Protein AF-A0A6B0WYH8-F1 (afdb_monomer)

Secondary structure (DSSP, 8-state):
-PPPPPPP-----------HHHHHHHHHHHHHHHHHHHIIIIIS---TTSSSSS-HHHHHHHHHHHHHHHHHHHH-TTTPPPHHHHHHHHHHHHHHHHIIIIIIIHHHHHHHHHHHHS--TTTTHHHHTTTTS-TTTS-SS-HHHHHHHHH-PPTTPPP-HHHHHHHHHHHHHHHHHHHHHHHHHHHHHHHIIIIIS----HHHHHHHHHHTTTTSSSSS-HHHH-HHHHHHHHHHHHHHH-

Mean predicted aligned error: 8.72 Å

Radius of gyration: 24.36 Å; Cα contacts (8 Å, |Δi|>4): 186; chains: 1; bounding box: 60×45×88 Å

Sequence (242 aa):
MARAQPSGDVSEQKRPVITVRAVVLGVATGVLLNTYTNYTGMVLVNSALVKSQLPMSVLLPFVGWIGVNLVLRFFWPRIALSSSELVLIYSMSWIVGTIPVAGWATYWGGIVSSPTYYASPENRWEEFLFDVMPWWVLPQASQGSITTFYEGLPPGESIPWGSWVGTLCWWFSLSIALVVAALCVSVIFQRQWEDAEKLTFPLVAFPVALTEGFDGKERIPAMFKGGIFWAGVLVVLLVYVY

Structure (mmCIF, N/CA/C/O backbone):
data_AF-A0A6B0WYH8-F1
#
_entry.id   AF-A0A6B0WYH8-F1
#
loop_
_atom_site.group_PDB
_atom_site.id
_atom_site.type_symbol
_atom_site.label_atom_id
_atom_site.label_alt_id
_atom_site.label_comp_id
_atom_site.label_asym_id
_atom_site.label_entity_id
_atom_site.label_seq_id
_atom_site.pdbx_PDB_ins_code
_atom_site.Cartn_x
_atom_site.Cartn_y
_atom_site.Cartn_z
_atom_site.occupancy
_atom_site.B_iso_or_equiv
_atom_site.auth_seq_id
_atom_site.auth_comp_id
_atom_site.auth_asym_id
_atom_site.auth_atom_id
_atom_site.pdbx_PDB_model_num
ATOM 1 N N . MET A 1 1 ? 1.381 -13.888 55.837 1.00 38.34 1 MET A N 1
ATOM 2 C CA . MET A 1 1 ? 0.495 -14.410 54.773 1.00 38.34 1 MET A CA 1
ATOM 3 C C . MET A 1 1 ? -0.374 -13.268 54.264 1.00 38.34 1 MET A C 1
ATOM 5 O O . MET A 1 1 ? -1.409 -12.990 54.853 1.00 38.34 1 MET A O 1
ATOM 9 N N . ALA A 1 2 ? 0.080 -12.556 53.232 1.00 37.91 2 ALA A N 1
ATOM 10 C CA . ALA A 1 2 ? -0.706 -11.515 52.573 1.00 37.91 2 ALA A CA 1
ATOM 11 C C . ALA A 1 2 ? -1.444 -12.149 51.384 1.00 37.91 2 ALA A C 1
ATOM 13 O O . ALA A 1 2 ? -0.812 -12.747 50.515 1.00 37.91 2 ALA A O 1
ATOM 14 N N . ARG A 1 3 ? -2.779 -12.080 51.393 1.00 34.44 3 ARG A N 1
ATOM 15 C CA . ARG A 1 3 ? -3.643 -12.516 50.287 1.00 34.44 3 ARG A CA 1
ATOM 16 C C . ARG A 1 3 ? -3.391 -11.611 49.083 1.00 34.44 3 ARG A C 1
ATOM 18 O O . ARG A 1 3 ? -3.645 -10.413 49.164 1.00 34.44 3 ARG A O 1
ATOM 25 N N . ALA A 1 4 ? -2.929 -12.193 47.982 1.00 39.59 4 ALA A N 1
ATOM 26 C CA . ALA A 1 4 ? -2.978 -11.558 46.674 1.00 39.59 4 ALA A CA 1
ATOM 27 C C . ALA A 1 4 ? -4.448 -11.296 46.303 1.00 39.59 4 ALA A C 1
ATOM 29 O O . ALA A 1 4 ? -5.283 -12.200 46.379 1.00 39.59 4 ALA A O 1
ATOM 30 N N . GLN A 1 5 ? -4.765 -10.048 45.958 1.00 36.06 5 GLN A N 1
ATOM 31 C CA . GLN A 1 5 ? -6.035 -9.684 45.334 1.00 36.06 5 GLN A CA 1
ATOM 32 C C . GLN A 1 5 ? -6.088 -10.295 43.922 1.00 36.06 5 GLN A C 1
ATOM 34 O O . GLN A 1 5 ? -5.067 -10.278 43.232 1.00 36.06 5 GLN A O 1
ATOM 39 N N . PRO A 1 6 ? -7.236 -10.832 43.474 1.00 39.69 6 PRO A N 1
ATOM 40 C CA . PRO A 1 6 ? -7.382 -11.287 42.099 1.00 39.69 6 PRO A CA 1
ATOM 41 C C . PRO A 1 6 ? -7.313 -10.071 41.165 1.00 39.69 6 PRO A C 1
ATOM 43 O O . PRO A 1 6 ? -8.020 -9.082 41.369 1.00 39.69 6 PRO A O 1
ATOM 46 N N . SER A 1 7 ? -6.420 -10.141 40.178 1.00 40.06 7 SER A N 1
ATOM 47 C CA . SER A 1 7 ? -6.321 -9.192 39.072 1.00 40.06 7 SER A CA 1
ATOM 48 C C . SER A 1 7 ? -7.691 -9.007 38.427 1.00 40.06 7 SER A C 1
ATOM 50 O O . SER A 1 7 ? -8.372 -9.979 38.104 1.00 40.06 7 SER A O 1
ATOM 52 N N . GLY A 1 8 ? -8.093 -7.742 38.299 1.00 33.56 8 GLY A N 1
ATOM 53 C CA . GLY A 1 8 ? -9.366 -7.341 37.716 1.00 33.56 8 GLY A CA 1
ATOM 54 C C . GLY A 1 8 ? -9.560 -7.875 36.301 1.00 33.56 8 GLY A C 1
ATOM 55 O O . GLY A 1 8 ? -8.589 -8.110 35.581 1.00 33.56 8 GLY A O 1
ATOM 56 N N . ASP A 1 9 ? -10.839 -8.056 35.967 1.00 32.91 9 ASP A N 1
ATOM 57 C CA . ASP A 1 9 ? -11.388 -8.439 34.669 1.00 32.91 9 ASP A CA 1
ATOM 58 C C . ASP A 1 9 ? -10.450 -8.118 33.504 1.00 32.91 9 ASP A C 1
ATOM 60 O O . ASP A 1 9 ? -10.275 -6.961 33.110 1.00 32.91 9 ASP A O 1
ATOM 64 N N . VAL A 1 10 ? -9.886 -9.173 32.914 1.00 39.59 10 VAL A N 1
ATOM 65 C CA . VAL A 1 10 ? -9.423 -9.126 31.531 1.00 39.59 10 VAL A CA 1
ATOM 66 C C . VAL A 1 10 ? -10.677 -8.842 30.720 1.00 39.59 10 VAL A C 1
ATOM 68 O O . VAL A 1 10 ? -11.495 -9.737 30.506 1.00 39.59 10 VAL A O 1
ATOM 71 N N . SER A 1 11 ? -10.866 -7.572 30.357 1.00 38.00 11 SER A N 1
ATOM 72 C CA . SER A 1 11 ? -11.913 -7.149 29.441 1.00 38.00 11 SER A CA 1
ATOM 73 C C . SER A 1 11 ? -11.919 -8.127 28.278 1.00 38.00 11 SER A C 1
ATOM 75 O O . SER A 1 11 ? -10.885 -8.399 27.669 1.00 38.00 11 SER A O 1
ATOM 77 N N . GLU A 1 12 ? -13.077 -8.738 28.056 1.00 39.75 12 GLU A N 1
ATOM 78 C CA . GLU A 1 12 ? -13.306 -9.737 27.027 1.00 39.75 12 GLU A CA 1
ATOM 79 C C . GLU A 1 12 ? -12.905 -9.110 25.681 1.00 39.75 12 GLU A C 1
ATOM 81 O O . GLU A 1 12 ? -13.672 -8.366 25.066 1.00 39.75 12 GLU A O 1
ATOM 86 N N . GLN A 1 13 ? -11.649 -9.310 25.266 1.00 44.62 13 GLN A N 1
ATOM 87 C CA . GLN A 1 13 ? -11.129 -8.811 24.002 1.00 44.62 13 GLN A CA 1
ATOM 88 C C . GLN A 1 13 ? -11.922 -9.530 22.920 1.00 44.62 13 GLN A C 1
ATOM 90 O O . GLN A 1 13 ? -11.626 -10.671 22.553 1.00 44.62 13 GLN A O 1
ATOM 95 N N . LYS A 1 14 ? -12.991 -8.878 22.447 1.00 55.44 14 LYS A N 1
ATOM 96 C CA . LYS A 1 14 ? -13.771 -9.338 21.304 1.00 55.44 14 LYS A CA 1
ATOM 97 C C . LYS A 1 14 ? -12.783 -9.626 20.191 1.00 55.44 14 LYS A C 1
ATOM 99 O O . LYS A 1 14 ? -12.101 -8.721 19.711 1.00 55.44 14 LYS A O 1
ATOM 104 N N . ARG A 1 15 ? -12.690 -10.901 19.811 1.00 59.00 15 ARG A N 1
ATOM 105 C CA . ARG A 1 15 ? -11.813 -11.323 18.723 1.00 59.00 15 ARG A CA 1
ATOM 106 C C . ARG A 1 15 ? -12.137 -10.471 17.496 1.00 59.00 15 ARG A C 1
ATOM 108 O O . ARG A 1 15 ? -13.323 -10.332 17.181 1.00 59.00 15 ARG A O 1
ATOM 115 N N . PRO A 1 16 ? -11.130 -9.900 16.818 1.00 62.62 16 PRO A N 1
ATOM 116 C CA . PRO A 1 16 ? -11.372 -9.131 15.610 1.00 62.62 16 PRO A CA 1
ATOM 117 C C . PRO A 1 16 ? -12.079 -10.034 14.597 1.00 62.62 16 PRO A C 1
ATOM 119 O O . PRO A 1 16 ? -11.554 -11.072 14.194 1.00 62.62 16 PRO A O 1
ATOM 122 N N . VAL A 1 17 ? -13.308 -9.668 14.233 1.00 78.12 17 VAL A N 1
ATOM 123 C CA . VAL A 1 17 ? -14.093 -10.421 13.254 1.00 78.12 17 VAL A CA 1
ATOM 124 C C . VA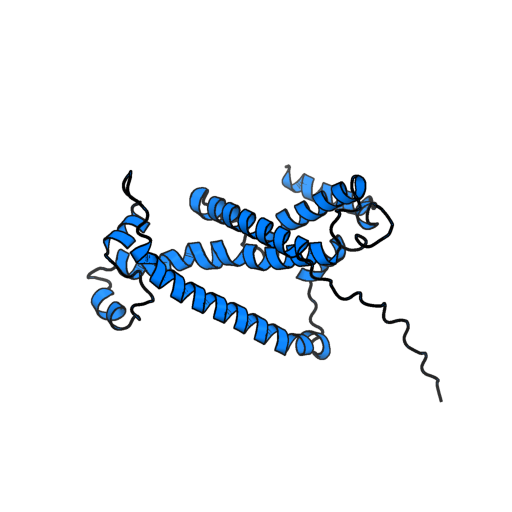L A 1 17 ? -13.711 -9.907 11.875 1.00 78.12 17 VAL A C 1
ATOM 126 O O . VAL A 1 17 ? -13.993 -8.760 11.528 1.00 78.12 17 VAL A O 1
ATOM 129 N N . ILE A 1 18 ? -13.052 -10.762 11.096 1.00 86.00 18 ILE A N 1
ATOM 130 C CA . ILE A 1 18 ? -12.786 -10.509 9.682 1.00 86.00 18 ILE A CA 1
ATOM 131 C C . ILE A 1 18 ? -14.090 -10.755 8.926 1.00 86.00 18 ILE A C 1
ATOM 133 O O . ILE A 1 18 ? -14.637 -11.857 8.959 1.00 86.00 18 ILE A O 1
ATOM 137 N N . THR A 1 19 ? -14.593 -9.732 8.240 1.00 92.50 19 THR A N 1
ATOM 138 C CA . THR A 1 19 ? -15.814 -9.830 7.438 1.00 92.50 19 THR A CA 1
ATOM 139 C C . THR A 1 19 ? -15.496 -9.708 5.954 1.00 92.50 19 THR A C 1
ATOM 141 O O . THR A 1 19 ? -14.628 -8.938 5.541 1.00 92.50 19 THR A O 1
ATOM 144 N N . VAL A 1 20 ? -16.248 -10.434 5.121 1.00 92.88 20 VAL A N 1
ATOM 145 C CA . VAL A 1 20 ? -16.106 -10.365 3.655 1.00 92.88 20 VAL A CA 1
ATOM 146 C C . VAL A 1 20 ? -16.325 -8.936 3.154 1.00 92.88 20 VAL A C 1
ATOM 148 O O . VAL A 1 20 ? -15.600 -8.480 2.275 1.00 92.88 20 VAL A O 1
ATOM 151 N N . ARG A 1 21 ? -17.269 -8.193 3.754 1.00 93.81 21 ARG A N 1
ATOM 152 C CA . ARG A 1 21 ? -17.522 -6.791 3.391 1.00 93.81 21 ARG A CA 1
ATOM 153 C C . ARG A 1 21 ? -16.282 -5.916 3.577 1.00 93.81 21 ARG A C 1
ATOM 155 O O . ARG A 1 21 ? -15.944 -5.166 2.671 1.00 93.81 21 ARG A O 1
ATOM 162 N N . ALA A 1 22 ? -15.577 -6.043 4.700 1.00 93.56 22 ALA A N 1
ATOM 163 C CA . ALA A 1 22 ? -14.388 -5.242 4.964 1.00 93.56 22 ALA A CA 1
ATOM 164 C C . ALA A 1 22 ? -13.221 -5.634 4.058 1.00 93.56 22 ALA A C 1
ATOM 166 O O . ALA A 1 22 ? -12.501 -4.757 3.593 1.00 93.56 22 ALA A O 1
ATOM 167 N N . VAL A 1 23 ? -13.087 -6.922 3.726 1.00 95.31 23 VAL A N 1
ATOM 168 C CA . VAL A 1 23 ? -12.112 -7.380 2.726 1.00 95.31 23 VAL A CA 1
ATOM 169 C C . VAL A 1 23 ? -12.409 -6.764 1.358 1.00 95.31 23 VAL A C 1
ATOM 171 O O . VAL A 1 23 ? -11.511 -6.202 0.743 1.00 95.31 23 VAL A O 1
ATOM 174 N N . VAL A 1 24 ? -13.662 -6.800 0.891 1.00 96.25 24 VAL A N 1
ATOM 175 C CA . VAL A 1 24 ? -14.055 -6.208 -0.403 1.00 96.25 24 VAL A CA 1
ATOM 176 C C . VAL A 1 24 ? -13.796 -4.701 -0.425 1.00 96.25 24 VAL A C 1
ATOM 178 O O . VAL A 1 24 ? -13.208 -4.196 -1.379 1.00 96.25 24 VAL A O 1
ATOM 181 N N . LEU A 1 25 ? -14.182 -3.983 0.633 1.00 95.69 25 LEU A N 1
ATOM 182 C CA . LEU A 1 25 ? -13.931 -2.545 0.751 1.00 95.69 25 LEU A CA 1
ATOM 183 C C . LEU A 1 25 ? -12.435 -2.225 0.833 1.00 95.69 25 LEU A C 1
ATOM 185 O O . LEU A 1 25 ? -11.985 -1.253 0.230 1.00 95.69 25 LEU A O 1
ATOM 189 N N . GLY A 1 26 ? -11.656 -3.055 1.526 1.00 94.69 26 GLY A N 1
ATOM 190 C CA . GLY A 1 26 ? -10.203 -2.945 1.593 1.00 94.69 26 GLY A CA 1
ATOM 191 C C . GLY A 1 26 ? -9.541 -3.169 0.233 1.00 94.69 26 GLY A C 1
ATOM 192 O O . GLY A 1 26 ? -8.697 -2.370 -0.162 1.00 94.69 26 GLY A O 1
ATOM 193 N N . VAL A 1 27 ? -9.965 -4.185 -0.528 1.00 94.75 27 VAL A N 1
ATOM 194 C CA . VAL A 1 27 ? -9.497 -4.420 -1.907 1.00 94.75 27 VAL A CA 1
ATOM 195 C C . VAL A 1 27 ? -9.857 -3.238 -2.803 1.00 94.75 27 VAL A C 1
ATOM 197 O O . VAL A 1 27 ? -8.986 -2.722 -3.497 1.00 94.75 27 VAL A O 1
ATOM 200 N N . ALA A 1 28 ? -11.107 -2.768 -2.763 1.00 95.25 28 ALA A N 1
ATOM 201 C CA . ALA A 1 28 ? -11.546 -1.621 -3.554 1.00 95.25 28 ALA A CA 1
ATOM 202 C C . ALA A 1 28 ? -10.731 -0.360 -3.224 1.00 95.25 28 ALA A C 1
ATOM 204 O O . ALA A 1 28 ? -10.257 0.331 -4.125 1.00 95.25 28 ALA A O 1
ATOM 205 N N . THR A 1 29 ? -10.498 -0.105 -1.933 1.00 93.94 29 THR A N 1
ATOM 206 C CA . THR A 1 29 ? -9.645 0.995 -1.461 1.00 93.94 29 THR A CA 1
ATOM 207 C C . THR A 1 29 ? -8.220 0.837 -1.982 1.00 93.94 29 THR A C 1
ATOM 209 O O . THR A 1 29 ? -7.652 1.793 -2.498 1.00 93.94 29 THR A O 1
ATOM 212 N N . GLY A 1 30 ? -7.662 -0.374 -1.917 1.00 91.88 30 GLY A N 1
ATOM 213 C CA . GLY A 1 30 ? -6.338 -0.688 -2.445 1.00 91.88 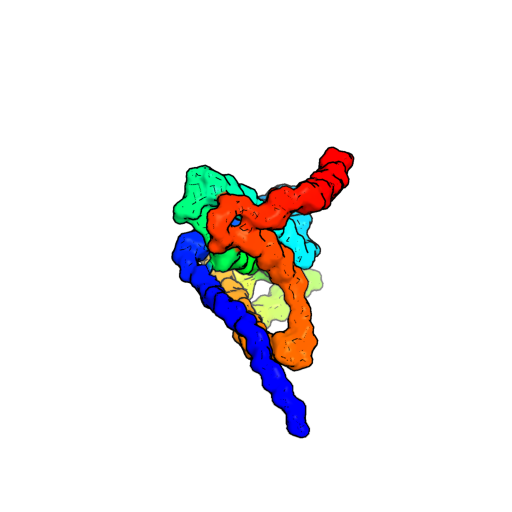30 GLY A CA 1
ATOM 214 C C . GLY A 1 30 ? -6.218 -0.437 -3.950 1.00 91.88 30 GLY A C 1
ATOM 215 O O . GLY A 1 30 ? -5.267 0.209 -4.379 1.00 91.88 30 GLY A O 1
ATOM 216 N N . VAL A 1 31 ? -7.185 -0.880 -4.758 1.00 91.56 31 VAL A N 1
ATOM 217 C CA . VAL A 1 31 ? -7.188 -0.664 -6.219 1.00 91.56 31 VAL A CA 1
ATOM 218 C C . VAL A 1 31 ? -7.233 0.825 -6.558 1.00 91.56 31 VAL A C 1
ATOM 220 O O . VAL A 1 31 ? -6.442 1.298 -7.379 1.00 91.56 31 VAL A O 1
ATOM 223 N N . LEU A 1 32 ? -8.120 1.578 -5.902 1.00 90.94 32 LEU A N 1
ATOM 224 C CA . LEU A 1 32 ? -8.220 3.027 -6.086 1.00 90.94 32 LEU A CA 1
ATOM 225 C C . LEU A 1 32 ? -6.921 3.720 -5.682 1.00 90.94 32 LEU A C 1
ATOM 227 O O . LEU A 1 32 ? -6.404 4.550 -6.428 1.00 90.94 32 LEU A O 1
ATOM 231 N N . LEU A 1 33 ? -6.365 3.340 -4.531 1.00 88.56 33 LEU A N 1
ATOM 232 C CA . LEU A 1 33 ? -5.135 3.915 -4.017 1.00 88.56 33 LEU A CA 1
ATOM 233 C C . LEU A 1 33 ? -3.948 3.633 -4.938 1.00 88.56 33 LEU A C 1
ATOM 235 O O . LEU A 1 33 ? -3.180 4.541 -5.245 1.00 88.56 33 LEU A O 1
ATOM 239 N N . ASN A 1 34 ? -3.808 2.393 -5.400 1.00 87.12 34 ASN A N 1
ATOM 240 C CA . ASN A 1 34 ? -2.765 1.982 -6.330 1.00 87.12 34 ASN A CA 1
ATOM 241 C C . ASN A 1 34 ? -2.847 2.783 -7.636 1.00 87.12 34 ASN A C 1
ATOM 243 O O . ASN A 1 34 ? -1.849 3.355 -8.067 1.00 87.12 34 ASN A O 1
ATOM 247 N N . THR A 1 35 ? -4.043 2.883 -8.219 1.00 86.94 35 THR A N 1
ATOM 248 C CA . THR A 1 35 ? -4.266 3.621 -9.469 1.00 86.94 35 THR A CA 1
ATOM 249 C C . THR A 1 35 ? -3.937 5.102 -9.290 1.00 86.94 35 THR A C 1
ATOM 251 O O . THR A 1 35 ? -3.188 5.676 -10.078 1.00 86.94 35 THR A O 1
ATOM 254 N N . TYR A 1 36 ? -4.449 5.711 -8.217 1.00 86.31 36 TYR A N 1
ATOM 255 C CA . TYR A 1 36 ? -4.231 7.122 -7.917 1.00 86.31 36 TYR A CA 1
ATOM 256 C C . TYR A 1 36 ? -2.751 7.431 -7.682 1.00 86.31 36 TYR A C 1
ATOM 258 O O . TYR A 1 36 ? -2.203 8.327 -8.314 1.00 86.31 36 TYR A O 1
ATOM 266 N N . THR A 1 37 ? -2.084 6.666 -6.816 1.00 82.19 37 THR A N 1
ATOM 267 C CA . THR A 1 37 ? -0.677 6.902 -6.465 1.00 82.19 37 THR A CA 1
ATOM 268 C C . THR A 1 37 ? 0.269 6.675 -7.644 1.00 82.19 37 THR A C 1
ATOM 270 O O . THR A 1 37 ? 1.213 7.450 -7.803 1.00 82.19 37 THR A O 1
ATOM 273 N N . ASN A 1 38 ? 0.023 5.671 -8.498 1.00 82.19 38 ASN A N 1
ATOM 274 C CA . ASN A 1 38 ? 0.801 5.472 -9.728 1.00 82.19 38 ASN A CA 1
ATOM 275 C C . ASN A 1 38 ? 0.587 6.626 -10.708 1.00 82.19 38 ASN A C 1
ATOM 277 O O . ASN A 1 38 ? 1.557 7.161 -11.238 1.00 82.19 38 ASN A O 1
ATOM 281 N N . TYR A 1 39 ? -0.658 7.065 -10.899 1.00 84.31 39 TYR A N 1
ATOM 282 C CA . TYR A 1 39 ? -0.958 8.207 -11.756 1.00 84.31 39 TYR A CA 1
ATOM 283 C C . TYR A 1 39 ? -0.264 9.485 -11.262 1.00 84.31 39 TYR A C 1
ATOM 285 O O . TYR A 1 39 ? 0.449 10.143 -12.019 1.00 84.31 39 TYR A O 1
ATOM 293 N N . THR A 1 40 ? -0.389 9.814 -9.973 1.00 82.88 40 THR A N 1
ATOM 294 C CA . THR A 1 40 ? 0.269 11.001 -9.409 1.00 82.88 40 THR A CA 1
ATOM 295 C C . THR A 1 40 ? 1.792 10.888 -9.443 1.00 82.88 40 THR A C 1
ATOM 297 O O . THR A 1 40 ? 2.475 11.871 -9.716 1.00 82.88 40 THR A O 1
ATOM 300 N N . GLY A 1 41 ? 2.331 9.696 -9.177 1.00 79.12 41 GLY A N 1
ATOM 301 C CA . GLY A 1 41 ? 3.770 9.459 -9.103 1.00 79.12 41 GLY A CA 1
ATOM 302 C C . GLY A 1 41 ? 4.459 9.467 -10.464 1.00 79.12 41 GLY A C 1
ATOM 303 O O . GLY A 1 41 ? 5.534 10.045 -10.587 1.00 79.12 41 GLY A O 1
ATOM 304 N N . MET A 1 42 ? 3.844 8.848 -11.474 1.00 79.06 42 MET A N 1
ATOM 305 C CA . MET A 1 42 ? 4.456 8.637 -12.790 1.00 79.06 42 MET A CA 1
ATOM 306 C C . MET A 1 42 ? 4.030 9.666 -13.831 1.00 79.06 42 MET A C 1
ATOM 308 O O . MET A 1 42 ? 4.859 10.094 -14.623 1.00 79.06 42 MET A O 1
ATOM 312 N N . VAL A 1 43 ? 2.759 10.082 -13.832 1.00 81.50 43 VAL A N 1
ATOM 313 C CA . VAL A 1 43 ? 2.235 11.022 -14.838 1.00 81.50 43 VAL A CA 1
ATOM 314 C C . VAL A 1 43 ? 2.381 12.461 -14.360 1.00 81.50 43 VAL A C 1
ATOM 316 O O . VAL A 1 43 ? 2.858 13.316 -15.097 1.00 81.50 43 VAL A O 1
ATOM 319 N N . LEU A 1 44 ? 2.004 12.735 -13.107 1.00 83.50 44 LEU A N 1
ATOM 320 C CA . LEU A 1 44 ? 2.105 14.083 -12.534 1.00 83.50 44 LEU A CA 1
ATOM 321 C C . LEU A 1 44 ? 3.478 14.376 -11.907 1.00 83.50 44 LEU A C 1
ATOM 323 O O . LEU A 1 44 ? 3.685 15.477 -11.402 1.00 83.50 44 LEU A O 1
ATOM 327 N N . VAL A 1 45 ? 4.397 13.401 -11.911 1.00 75.69 45 VAL A N 1
ATOM 328 C CA . VAL A 1 45 ? 5.759 13.501 -11.347 1.00 75.69 45 VAL A CA 1
ATOM 329 C C . VAL A 1 45 ? 5.747 13.985 -9.882 1.00 75.69 45 VAL A C 1
ATOM 331 O O . VAL A 1 45 ? 6.659 14.653 -9.398 1.00 75.69 45 VAL A O 1
ATOM 334 N N . ASN A 1 46 ? 4.697 13.633 -9.133 1.00 68.56 46 ASN A N 1
ATOM 335 C CA . ASN A 1 46 ? 4.521 14.006 -7.734 1.00 68.56 46 ASN A CA 1
ATOM 336 C C . ASN A 1 46 ? 4.577 12.761 -6.836 1.00 68.56 46 ASN A C 1
ATOM 338 O O . ASN A 1 46 ? 3.618 11.999 -6.715 1.00 68.56 46 ASN A O 1
ATOM 342 N N . SER A 1 47 ? 5.721 12.561 -6.176 1.00 61.00 47 SER A N 1
ATOM 343 C CA . SER A 1 47 ? 6.012 11.375 -5.352 1.00 61.00 47 SER A CA 1
ATOM 344 C C . SER A 1 47 ? 5.857 11.604 -3.839 1.00 61.00 47 SER A C 1
ATOM 346 O O . SER A 1 47 ? 6.354 10.810 -3.039 1.00 61.00 47 SER A O 1
ATOM 348 N N . ALA A 1 48 ? 5.179 12.677 -3.415 1.00 63.69 48 ALA A N 1
ATOM 349 C CA . ALA A 1 48 ? 5.118 13.073 -2.003 1.00 63.69 48 ALA A CA 1
ATOM 350 C C . ALA A 1 48 ? 4.251 12.161 -1.107 1.00 63.69 48 ALA A C 1
ATOM 352 O O . ALA A 1 48 ? 4.373 12.210 0.114 1.00 63.69 48 ALA A O 1
ATOM 353 N N . LEU A 1 49 ? 3.393 11.308 -1.679 1.00 69.25 49 LEU A N 1
ATOM 354 C CA . LEU A 1 49 ? 2.366 10.586 -0.910 1.00 69.25 49 LEU A CA 1
ATOM 355 C C . LEU A 1 49 ? 2.882 9.386 -0.098 1.00 69.25 49 LEU A C 1
ATOM 357 O O . LEU A 1 49 ? 2.182 8.931 0.806 1.00 69.25 49 LEU A O 1
ATOM 361 N N . VAL A 1 50 ? 4.077 8.871 -0.414 1.00 65.88 50 VAL A N 1
ATOM 362 C CA . VAL A 1 50 ? 4.565 7.568 0.090 1.00 65.88 50 VAL A CA 1
ATOM 363 C C . VAL A 1 50 ? 5.862 7.678 0.911 1.00 65.88 50 VAL A C 1
ATOM 365 O O . VAL A 1 50 ? 6.339 6.693 1.459 1.00 65.88 50 VAL A O 1
ATOM 368 N N . LYS A 1 51 ? 6.450 8.875 1.045 1.00 67.38 51 LYS A N 1
ATOM 369 C CA . LYS A 1 51 ? 7.799 9.057 1.627 1.00 67.38 51 LYS A CA 1
ATOM 370 C C . LYS A 1 51 ? 7.842 9.223 3.156 1.00 67.38 51 LYS A C 1
ATOM 372 O O . LYS A 1 51 ? 8.905 9.510 3.700 1.00 67.38 51 LYS A O 1
ATOM 377 N N . SER A 1 52 ? 6.719 9.075 3.855 1.00 70.38 52 SER A N 1
ATOM 378 C CA . SER A 1 52 ? 6.618 9.231 5.313 1.00 70.38 52 SER A CA 1
ATOM 379 C C . SER A 1 52 ? 6.367 7.900 6.025 1.00 70.38 52 SER A C 1
ATOM 381 O O . SER A 1 52 ? 5.794 6.977 5.458 1.00 70.38 52 SER A O 1
ATOM 383 N N . GLN A 1 53 ? 6.744 7.825 7.308 1.00 70.12 53 GLN A N 1
ATOM 384 C CA . GLN A 1 53 ? 6.471 6.666 8.179 1.00 70.12 53 GLN A CA 1
ATOM 385 C C . GLN A 1 53 ? 4.969 6.444 8.421 1.00 70.12 53 GLN A C 1
ATOM 387 O O . GLN A 1 53 ? 4.550 5.343 8.738 1.00 70.12 53 GLN A O 1
ATOM 392 N N . LEU A 1 54 ? 4.147 7.483 8.258 1.00 75.38 54 LEU A N 1
ATOM 393 C CA . LEU A 1 54 ? 2.701 7.378 8.067 1.00 75.38 54 LEU A CA 1
ATOM 394 C C . LEU A 1 54 ? 2.400 7.933 6.672 1.00 75.38 54 LEU A C 1
ATOM 396 O O . LEU A 1 54 ? 2.235 9.151 6.536 1.00 75.38 54 LEU A O 1
ATOM 400 N N . PRO A 1 55 ? 2.419 7.091 5.625 1.00 80.75 55 PRO A N 1
ATOM 401 C CA . PRO A 1 55 ? 2.199 7.540 4.258 1.00 80.75 55 PRO A CA 1
ATOM 402 C C . PRO A 1 55 ? 0.849 8.244 4.132 1.00 80.75 55 PRO A C 1
ATOM 404 O O . PRO A 1 55 ? -0.173 7.727 4.594 1.00 80.75 55 PRO A O 1
ATOM 407 N N . MET A 1 56 ? 0.811 9.401 3.465 1.00 83.50 56 MET A N 1
ATOM 408 C CA . MET A 1 56 ? -0.463 10.067 3.165 1.00 83.50 56 MET A CA 1
ATOM 409 C C . MET A 1 56 ? -1.363 9.176 2.305 1.00 83.50 56 MET A C 1
ATOM 411 O O . MET A 1 56 ? -2.583 9.222 2.452 1.00 83.50 56 MET A O 1
ATOM 415 N N . SER A 1 57 ? -0.763 8.318 1.471 1.00 83.06 57 SER A N 1
ATOM 416 C CA . SER A 1 57 ? -1.465 7.280 0.712 1.00 83.06 57 SER A CA 1
ATOM 417 C C . SER A 1 57 ? -2.314 6.367 1.602 1.00 83.06 57 SER A C 1
ATOM 419 O O . SER A 1 57 ? -3.362 5.908 1.176 1.00 83.06 57 SER A O 1
ATOM 421 N N . VAL A 1 58 ? -1.924 6.139 2.854 1.00 87.19 58 VAL A N 1
ATOM 422 C CA . VAL A 1 58 ? -2.683 5.313 3.799 1.00 87.19 58 VAL A CA 1
ATOM 423 C C . VAL A 1 58 ? -3.588 6.169 4.682 1.00 87.19 58 VAL A C 1
ATOM 425 O O . VAL A 1 58 ? -4.741 5.818 4.936 1.00 87.19 58 VAL A O 1
ATOM 428 N N . LEU A 1 59 ? -3.072 7.305 5.153 1.00 87.69 59 LEU A N 1
ATOM 429 C CA . LEU A 1 59 ? -3.771 8.155 6.110 1.00 87.69 59 LEU A CA 1
ATOM 430 C C . LEU A 1 59 ? -5.033 8.787 5.510 1.00 87.69 59 LEU A C 1
ATOM 432 O O . LEU A 1 59 ? -6.080 8.785 6.153 1.00 87.69 59 LEU A O 1
ATOM 436 N N . LEU A 1 60 ? -4.952 9.296 4.278 1.00 88.75 60 LEU A N 1
ATOM 437 C CA . LEU A 1 60 ? -6.072 9.956 3.604 1.00 88.75 60 LEU A CA 1
ATOM 438 C C . LEU A 1 60 ? -7.278 9.029 3.385 1.00 88.75 60 LEU A C 1
ATOM 440 O O . LEU A 1 60 ? -8.371 9.399 3.821 1.00 88.75 60 LEU A O 1
ATOM 444 N N . PRO A 1 61 ? -7.142 7.830 2.777 1.00 90.88 61 PRO A N 1
ATOM 445 C CA . PRO A 1 61 ? -8.283 6.931 2.636 1.00 90.88 61 PRO A CA 1
ATOM 446 C C . PRO A 1 61 ? -8.805 6.459 3.992 1.00 90.88 61 PRO A C 1
ATOM 448 O O . PRO A 1 61 ? -10.013 6.307 4.143 1.00 90.88 61 PRO A O 1
ATOM 451 N N . PHE A 1 62 ? -7.944 6.280 4.998 1.00 92.62 62 PHE A N 1
ATOM 452 C CA . PHE A 1 62 ? -8.395 5.898 6.334 1.00 92.62 62 PHE A CA 1
ATOM 453 C C . PHE A 1 62 ? -9.241 6.983 7.006 1.00 92.62 62 PHE A C 1
ATOM 455 O O . PHE A 1 62 ? -10.346 6.700 7.461 1.00 92.62 62 PHE A O 1
ATOM 462 N N . VAL A 1 63 ? -8.777 8.236 7.020 1.00 91.94 63 VAL A N 1
ATOM 463 C CA . VAL A 1 63 ? -9.557 9.372 7.541 1.00 91.94 63 VAL A CA 1
ATOM 464 C C . VAL A 1 63 ? -10.844 9.557 6.731 1.00 91.94 63 VAL A C 1
ATOM 466 O O . VAL A 1 63 ? -11.902 9.813 7.308 1.00 91.94 63 VAL A O 1
ATOM 469 N N . GLY A 1 64 ? -10.788 9.345 5.413 1.00 94.06 64 GLY A N 1
ATOM 470 C CA . GLY A 1 64 ? -11.967 9.293 4.551 1.00 94.06 64 GLY A CA 1
ATOM 471 C C . GLY A 1 64 ? -12.973 8.232 5.005 1.00 94.06 64 GLY A C 1
ATOM 472 O O . GLY A 1 64 ? -14.149 8.542 5.180 1.00 94.06 64 GLY A O 1
ATOM 473 N N . TRP A 1 65 ? -12.516 7.008 5.284 1.00 95.44 65 TRP A N 1
ATOM 474 C CA . TRP A 1 65 ? -13.350 5.927 5.817 1.00 95.44 65 TRP A CA 1
ATOM 475 C C . TRP A 1 65 ? -13.932 6.241 7.194 1.00 95.44 65 TRP A C 1
ATOM 477 O O . TRP A 1 65 ? -15.094 5.921 7.430 1.00 95.44 65 TRP A O 1
ATOM 487 N N . ILE A 1 66 ? -13.186 6.908 8.081 1.00 94.75 66 ILE A N 1
ATOM 488 C CA . ILE A 1 66 ? -13.719 7.400 9.360 1.00 94.75 66 ILE A CA 1
ATOM 489 C C . ILE A 1 66 ? -14.863 8.390 9.114 1.00 94.75 66 ILE A C 1
ATOM 491 O O . ILE A 1 66 ? -15.938 8.235 9.693 1.00 94.75 66 ILE A O 1
ATOM 495 N N . GLY A 1 67 ? -14.671 9.367 8.224 1.00 94.06 67 GLY A N 1
ATOM 496 C CA . GLY A 1 67 ? -15.703 10.341 7.860 1.00 94.06 67 GLY A CA 1
ATOM 497 C C . GLY A 1 67 ? -16.948 9.683 7.263 1.00 94.06 67 GLY A C 1
ATOM 498 O O . GLY A 1 67 ? -18.063 9.921 7.732 1.00 94.06 67 GLY A O 1
ATOM 499 N N . VAL A 1 68 ? -16.761 8.788 6.287 1.00 95.06 68 VAL A N 1
ATOM 500 C CA . VAL A 1 68 ? -17.842 7.982 5.699 1.00 95.06 68 VAL A CA 1
ATOM 501 C C . VAL A 1 68 ? -18.557 7.186 6.786 1.00 95.06 68 VAL A C 1
ATOM 503 O O . VAL A 1 68 ? -19.784 7.204 6.845 1.00 95.06 68 VAL A O 1
ATOM 506 N N . ASN A 1 69 ? -17.825 6.541 7.696 1.00 95.25 69 ASN A N 1
ATOM 507 C CA . ASN A 1 69 ? -18.435 5.729 8.740 1.00 95.25 69 ASN A CA 1
ATOM 508 C C . ASN A 1 69 ? -19.210 6.560 9.772 1.00 95.25 69 ASN A C 1
ATOM 510 O O . ASN A 1 69 ? -20.254 6.115 10.243 1.00 95.25 69 ASN A O 1
ATOM 514 N N . LEU A 1 70 ? -18.761 7.777 10.099 1.00 93.19 70 LEU A N 1
ATOM 515 C CA . LEU A 1 70 ? -19.516 8.708 10.947 1.00 93.19 70 LEU A CA 1
ATOM 516 C C . LEU A 1 70 ? -20.854 9.091 10.301 1.00 93.19 70 LEU A C 1
ATOM 518 O O . LEU A 1 70 ? -21.891 9.054 10.965 1.00 93.19 70 LEU A O 1
ATOM 522 N N . VAL A 1 71 ? -20.847 9.391 8.998 1.00 93.69 71 VAL A N 1
ATOM 523 C CA . VAL A 1 71 ? -22.066 9.681 8.226 1.00 93.69 71 VAL A CA 1
ATOM 524 C C . VAL A 1 71 ? -22.981 8.453 8.190 1.00 93.69 71 VAL A C 1
ATOM 526 O O . VAL A 1 71 ? -24.168 8.555 8.510 1.00 93.69 71 VAL A O 1
ATOM 529 N N . LEU A 1 72 ? -22.435 7.271 7.884 1.00 93.50 72 LEU A N 1
ATOM 530 C CA . LEU A 1 72 ? -23.188 6.015 7.888 1.00 93.50 72 LEU A CA 1
ATOM 531 C C . LEU A 1 72 ? -23.800 5.735 9.258 1.00 93.50 72 LEU A C 1
ATOM 533 O O . LEU A 1 72 ? -24.967 5.377 9.337 1.00 93.50 72 LEU A O 1
ATOM 537 N N . ARG A 1 73 ? -23.073 5.946 10.354 1.00 91.56 73 ARG A N 1
ATOM 538 C CA . ARG A 1 73 ? -23.593 5.694 11.701 1.00 91.56 73 ARG A CA 1
ATOM 539 C C . ARG A 1 73 ? -24.692 6.677 12.107 1.00 91.56 73 ARG A C 1
ATOM 541 O O . ARG A 1 73 ? -25.584 6.316 12.878 1.00 91.56 73 ARG A O 1
ATOM 548 N N . PHE A 1 74 ? -24.669 7.895 11.568 1.00 89.81 74 PHE A N 1
ATOM 549 C CA . PHE A 1 74 ? -25.705 8.895 11.810 1.00 89.81 74 PHE A CA 1
ATOM 550 C C . PHE A 1 74 ? -27.016 8.579 11.072 1.00 89.81 74 PHE A C 1
ATOM 552 O O . PHE A 1 74 ? -28.081 8.600 11.702 1.00 89.81 74 PHE A O 1
ATOM 559 N N . PHE A 1 75 ? -26.935 8.256 9.774 1.00 92.94 75 PHE A N 1
ATOM 560 C CA . PHE A 1 75 ? -28.101 8.054 8.899 1.00 92.94 75 PHE A CA 1
ATOM 561 C C . PHE A 1 75 ? -28.539 6.585 8.770 1.00 92.94 75 PHE A C 1
ATOM 563 O O . PHE A 1 75 ? -29.734 6.293 8.793 1.00 92.94 75 PHE A O 1
ATOM 570 N N . TRP A 1 76 ? -27.593 5.648 8.682 1.00 93.12 76 TRP A N 1
ATOM 571 C CA . TRP A 1 76 ? -27.829 4.218 8.444 1.00 93.12 76 TRP A CA 1
ATOM 572 C C . TRP A 1 76 ? -26.958 3.320 9.347 1.00 93.12 76 TRP A C 1
ATOM 574 O O . TRP A 1 76 ? -26.112 2.565 8.861 1.00 93.12 76 TRP A O 1
ATOM 584 N N . PRO A 1 77 ? -27.181 3.313 10.675 1.00 87.62 77 PRO A N 1
ATOM 585 C CA . PRO A 1 77 ? -26.322 2.599 11.628 1.00 87.62 77 PRO A CA 1
ATOM 586 C C . PRO A 1 77 ? -26.214 1.086 11.384 1.00 87.62 77 PRO A C 1
ATOM 588 O O . PRO A 1 77 ? -25.269 0.461 11.848 1.00 87.62 77 PRO A O 1
ATOM 591 N N . ARG A 1 78 ? -27.153 0.484 10.640 1.00 87.56 78 ARG A N 1
ATOM 592 C CA . ARG A 1 78 ? -27.127 -0.947 10.292 1.00 87.56 78 ARG A CA 1
ATOM 593 C C . ARG A 1 78 ? -26.021 -1.322 9.300 1.00 87.56 78 ARG A C 1
ATOM 595 O O . ARG A 1 78 ? -25.590 -2.469 9.307 1.00 87.56 78 ARG A O 1
ATOM 602 N N . ILE A 1 79 ? -25.588 -0.390 8.447 1.00 91.06 79 ILE A N 1
ATOM 603 C CA . ILE A 1 79 ? -24.534 -0.628 7.443 1.00 91.06 79 ILE A CA 1
ATOM 604 C C . ILE A 1 79 ? -23.185 -0.027 7.846 1.00 91.06 79 ILE A C 1
ATOM 606 O O . ILE A 1 79 ? -22.214 -0.187 7.112 1.00 91.06 79 ILE A O 1
ATOM 610 N N . ALA A 1 80 ? -23.120 0.645 8.999 1.00 92.31 80 ALA A N 1
ATOM 611 C CA . ALA A 1 80 ? -21.875 1.174 9.531 1.00 92.31 80 ALA A CA 1
ATOM 612 C C . ALA A 1 80 ? -20.854 0.045 9.770 1.00 92.31 80 ALA A C 1
ATOM 614 O O . ALA A 1 80 ? -21.200 -1.092 10.124 1.00 92.31 80 ALA A O 1
ATOM 615 N N . LEU A 1 81 ? -19.592 0.385 9.544 1.00 92.62 81 LEU A N 1
ATOM 616 C CA . LEU A 1 81 ? -18.441 -0.475 9.758 1.00 92.62 81 LEU A CA 1
ATOM 617 C C . LEU A 1 81 ? -18.086 -0.514 11.244 1.00 92.62 81 LEU A C 1
ATOM 619 O O . LEU A 1 81 ? -18.165 0.505 11.940 1.00 92.62 81 LEU A O 1
ATOM 623 N N . SER A 1 82 ? -17.689 -1.694 11.712 1.00 92.44 82 SER A N 1
ATOM 624 C CA . SER A 1 82 ? -17.168 -1.886 13.065 1.00 92.44 82 SER A CA 1
ATOM 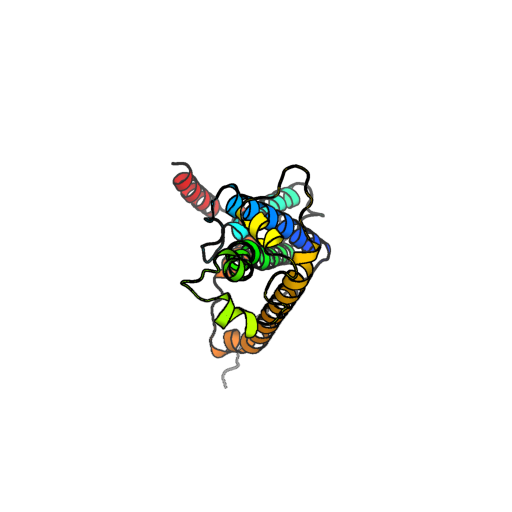625 C C . SER A 1 82 ? -15.740 -1.354 13.190 1.00 92.44 82 SER A C 1
ATOM 627 O O . SER A 1 82 ? -15.046 -1.128 12.191 1.00 92.44 82 SER A O 1
ATOM 629 N N . SER A 1 83 ? -15.260 -1.214 14.427 1.00 91.94 83 SER A N 1
ATOM 630 C CA . SER A 1 83 ? -13.873 -0.800 14.685 1.00 91.94 83 SER A CA 1
ATOM 631 C C . SER A 1 83 ? -12.879 -1.781 14.045 1.00 91.94 83 SER A C 1
ATOM 633 O O . SER A 1 83 ? -11.928 -1.370 13.384 1.00 91.94 83 SER A O 1
ATOM 635 N N . SER A 1 84 ? -13.145 -3.090 14.155 1.00 92.06 84 SER A N 1
ATOM 636 C CA . SER A 1 84 ? -12.300 -4.143 13.572 1.00 92.06 84 SER A CA 1
ATOM 637 C C . SER A 1 84 ? -12.235 -4.091 12.044 1.00 92.06 84 SER A C 1
ATOM 639 O O . SER A 1 84 ? -11.201 -4.398 11.458 1.00 92.06 84 SER A O 1
ATOM 641 N N . GLU A 1 85 ? -13.321 -3.693 11.385 1.00 94.00 85 GLU A N 1
ATOM 642 C CA . GLU A 1 85 ? -13.382 -3.590 9.927 1.00 94.00 85 GLU A CA 1
ATOM 643 C C . GLU A 1 85 ? -12.630 -2.374 9.404 1.00 94.00 85 GLU A C 1
ATOM 645 O O . GLU A 1 85 ? -11.928 -2.475 8.402 1.00 94.00 85 GLU A O 1
ATOM 650 N N . LEU A 1 86 ? -12.729 -1.245 10.106 1.00 94.19 86 LEU A N 1
ATOM 651 C CA . LEU A 1 86 ? -11.950 -0.050 9.795 1.00 94.19 86 LEU A CA 1
ATOM 652 C C . LEU A 1 86 ? -10.449 -0.299 9.974 1.00 94.19 86 LEU A C 1
ATOM 654 O O . LEU A 1 86 ? -9.662 0.080 9.107 1.00 94.19 86 LEU A O 1
ATOM 658 N N . VAL A 1 87 ? -10.054 -0.984 11.053 1.00 93.00 87 VAL A N 1
ATOM 659 C CA . VAL A 1 87 ? -8.658 -1.395 11.267 1.00 93.00 87 VAL A CA 1
ATOM 660 C C . VAL A 1 87 ? -8.200 -2.367 10.176 1.00 93.00 87 VAL A C 1
ATOM 662 O O . VAL A 1 87 ? -7.098 -2.210 9.661 1.00 93.00 87 VAL A O 1
ATOM 665 N N . LEU A 1 88 ? -9.041 -3.315 9.747 1.00 93.12 88 LEU A N 1
ATOM 666 C CA . LEU A 1 88 ? -8.702 -4.217 8.641 1.00 93.12 88 LEU A CA 1
ATOM 667 C C . LEU A 1 88 ? -8.470 -3.453 7.328 1.00 93.12 88 LEU A C 1
ATOM 669 O O . LEU A 1 88 ? -7.460 -3.676 6.662 1.00 93.12 88 LEU A O 1
ATOM 673 N N . ILE A 1 89 ? -9.365 -2.526 6.971 1.00 94.06 89 ILE A N 1
ATOM 674 C CA . ILE A 1 89 ? -9.217 -1.681 5.774 1.00 94.06 89 ILE A CA 1
ATOM 675 C C . ILE A 1 89 ? -7.929 -0.849 5.861 1.00 94.06 89 ILE A C 1
ATOM 677 O O . ILE A 1 89 ? -7.204 -0.735 4.869 1.00 94.06 89 ILE A O 1
ATOM 681 N N . TYR A 1 90 ? -7.608 -0.308 7.039 1.00 92.31 90 TYR A N 1
ATOM 682 C CA . TYR A 1 90 ? -6.357 0.408 7.291 1.00 92.31 90 TYR A CA 1
ATOM 683 C C . TYR A 1 90 ? -5.126 -0.478 7.070 1.00 92.31 90 TYR A C 1
ATOM 685 O O . TYR A 1 90 ? -4.220 -0.093 6.330 1.00 92.31 90 TYR A O 1
ATOM 693 N N . SER A 1 91 ? -5.105 -1.681 7.650 1.00 90.06 91 SER A N 1
ATOM 694 C CA . SER A 1 91 ? -4.012 -2.645 7.486 1.00 90.06 91 SER A CA 1
ATOM 695 C C . SER A 1 91 ? -3.819 -3.054 6.024 1.00 90.06 91 SER A C 1
ATOM 697 O O . SER A 1 91 ? -2.690 -3.105 5.543 1.00 90.06 91 SER A O 1
ATOM 699 N N . MET A 1 92 ? -4.908 -3.287 5.284 1.00 91.38 92 MET A N 1
ATOM 700 C CA . MET A 1 92 ? -4.844 -3.583 3.847 1.00 91.38 92 MET A CA 1
ATOM 701 C C . MET A 1 92 ? -4.306 -2.390 3.048 1.00 91.38 92 MET A C 1
ATOM 703 O O . MET A 1 92 ? -3.459 -2.559 2.170 1.00 91.38 92 MET A O 1
ATOM 707 N N . SER A 1 93 ? -4.750 -1.177 3.384 1.00 90.12 93 SER A N 1
ATOM 708 C CA . SER A 1 93 ? -4.291 0.056 2.737 1.00 90.12 93 SER A CA 1
ATOM 709 C C . SER A 1 93 ? -2.802 0.302 2.970 1.00 90.12 93 SER A C 1
ATOM 711 O O . SER A 1 93 ? -2.137 0.809 2.080 1.00 90.12 93 SER A O 1
ATOM 713 N N . TRP A 1 94 ? -2.253 -0.102 4.117 1.00 85.88 94 TRP A N 1
ATOM 714 C CA . TRP A 1 94 ? -0.819 -0.022 4.414 1.00 85.88 94 TRP A CA 1
ATOM 715 C C . TRP A 1 94 ? 0.052 -0.836 3.458 1.00 85.88 94 TRP A C 1
ATOM 717 O O . TRP A 1 94 ? 1.059 -0.336 2.949 1.00 85.88 94 TRP A O 1
ATOM 727 N N . ILE A 1 95 ? -0.359 -2.075 3.185 1.00 82.06 95 ILE A N 1
ATOM 728 C CA . ILE A 1 95 ? 0.347 -2.974 2.265 1.00 82.06 95 ILE A CA 1
ATOM 729 C C . ILE A 1 95 ? 0.346 -2.368 0.854 1.00 82.06 95 ILE A C 1
ATOM 731 O O . ILE A 1 95 ? 1.374 -2.323 0.180 1.00 82.06 95 ILE A O 1
ATOM 735 N N . VAL A 1 96 ? -0.803 -1.845 0.419 1.00 82.12 96 VAL A N 1
ATOM 736 C CA . VAL A 1 96 ? -0.968 -1.296 -0.935 1.00 82.12 96 VAL A CA 1
ATOM 737 C C . VAL A 1 96 ? -0.425 0.129 -1.070 1.00 82.12 96 VAL A C 1
ATOM 739 O O . VAL A 1 96 ? -0.017 0.532 -2.150 1.00 82.12 96 VAL A O 1
ATOM 742 N N . GLY A 1 97 ? -0.399 0.912 0.002 1.00 76.00 97 GLY A N 1
ATOM 743 C CA . GLY A 1 97 ? 0.004 2.316 -0.025 1.00 76.00 97 GLY A CA 1
ATOM 744 C C . GLY A 1 97 ? 1.513 2.537 -0.097 1.00 76.00 97 GLY A C 1
ATOM 745 O O . GLY A 1 97 ? 1.927 3.672 -0.329 1.00 76.00 97 GLY A O 1
ATOM 746 N N . THR A 1 98 ? 2.316 1.487 0.101 1.00 72.50 98 THR A N 1
ATOM 747 C CA . THR A 1 98 ? 3.783 1.552 0.224 1.00 72.50 98 THR A CA 1
ATOM 748 C C . THR A 1 98 ? 4.515 0.864 -0.929 1.00 72.50 98 THR A C 1
ATOM 750 O O . THR A 1 98 ? 5.442 1.430 -1.505 1.00 72.50 98 THR A O 1
ATOM 753 N N . ILE A 1 99 ? 4.083 -0.340 -1.303 1.00 74.62 99 ILE A N 1
ATOM 754 C CA . ILE A 1 99 ? 4.811 -1.216 -2.232 1.00 74.62 99 ILE A CA 1
ATOM 755 C C . ILE A 1 99 ? 4.707 -0.786 -3.710 1.00 74.62 99 ILE A C 1
ATOM 757 O O . ILE A 1 99 ? 5.740 -0.709 -4.370 1.00 74.62 99 ILE A O 1
ATOM 761 N N . PRO A 1 100 ? 3.525 -0.493 -4.282 1.00 72.50 100 PRO A N 1
ATOM 762 C CA . PRO A 1 100 ? 3.362 -0.515 -5.734 1.00 72.50 100 PRO A CA 1
ATOM 763 C C . PRO A 1 100 ? 4.086 0.583 -6.508 1.00 72.50 100 PRO A C 1
ATOM 765 O O . PRO A 1 100 ? 4.623 0.293 -7.567 1.00 72.50 100 PRO A O 1
ATOM 768 N N . VAL A 1 101 ? 4.112 1.823 -6.009 1.00 71.69 101 VAL A N 1
ATOM 769 C CA . VAL A 1 101 ? 4.740 2.949 -6.727 1.00 71.69 101 VAL A CA 1
ATOM 770 C C . VAL A 1 101 ? 6.227 3.002 -6.415 1.00 71.69 101 VAL A C 1
ATOM 772 O O . VAL A 1 101 ? 7.066 2.651 -7.241 1.00 71.69 101 VAL A O 1
ATOM 775 N N . ALA A 1 102 ? 6.542 3.408 -5.183 1.00 66.50 102 ALA A N 1
ATOM 776 C CA . ALA A 1 102 ? 7.905 3.657 -4.751 1.00 66.50 102 ALA A CA 1
ATOM 777 C C . ALA A 1 102 ? 8.694 2.367 -4.529 1.00 66.50 102 ALA A C 1
ATOM 779 O O . ALA A 1 102 ? 9.902 2.403 -4.664 1.00 66.50 102 ALA A O 1
ATOM 780 N N . GLY A 1 103 ? 8.057 1.248 -4.177 1.00 65.56 103 GLY A N 1
ATOM 781 C CA . GLY A 1 103 ? 8.757 -0.018 -3.942 1.00 65.56 103 GLY A CA 1
ATOM 782 C C . GLY A 1 103 ? 8.918 -0.884 -5.190 1.00 65.56 103 GLY A C 1
ATOM 783 O O . GLY A 1 103 ? 9.803 -1.734 -5.223 1.00 65.56 103 GLY A O 1
ATOM 784 N N . TRP A 1 104 ? 8.079 -0.681 -6.210 1.00 77.69 104 TRP A N 1
ATOM 785 C CA . TRP A 1 104 ? 8.012 -1.578 -7.359 1.00 77.69 104 TRP A CA 1
ATOM 786 C C . TRP A 1 104 ? 8.045 -0.815 -8.676 1.00 77.69 104 TRP A C 1
ATOM 788 O O . TRP A 1 104 ? 9.097 -0.745 -9.293 1.00 77.69 104 TRP A O 1
ATOM 798 N N . ALA A 1 105 ? 6.953 -0.186 -9.099 1.00 78.12 105 ALA A N 1
ATOM 799 C CA . ALA A 1 105 ? 6.793 0.276 -10.472 1.00 78.12 105 ALA A CA 1
ATOM 800 C C . ALA A 1 105 ? 7.867 1.295 -10.917 1.00 78.12 105 ALA A C 1
ATOM 802 O O . ALA A 1 105 ? 8.307 1.241 -12.062 1.00 78.12 105 ALA A O 1
ATOM 803 N N . THR A 1 106 ? 8.357 2.167 -10.024 1.00 75.75 106 THR A N 1
ATOM 804 C CA . THR A 1 106 ? 9.440 3.114 -10.357 1.00 75.75 106 THR A CA 1
ATOM 805 C C . THR A 1 106 ? 10.821 2.452 -10.458 1.00 75.75 106 THR A C 1
ATOM 807 O O . THR A 1 106 ? 11.552 2.723 -11.406 1.00 75.75 106 THR A O 1
ATOM 810 N N . TYR A 1 107 ? 11.206 1.599 -9.503 1.00 81.75 107 TYR A N 1
ATOM 811 C CA . TYR A 1 107 ? 12.550 0.997 -9.496 1.00 81.75 107 TYR A CA 1
ATOM 812 C C . TYR A 1 107 ? 12.641 -0.247 -10.367 1.00 81.75 107 TYR A C 1
ATOM 814 O O . TYR A 1 107 ? 13.607 -0.414 -11.105 1.00 81.75 107 TYR A O 1
ATOM 822 N N . TRP A 1 108 ? 11.635 -1.113 -10.285 1.00 86.31 108 TRP A N 1
ATOM 823 C CA . TRP A 1 108 ? 11.602 -2.386 -10.987 1.00 86.31 108 TRP A CA 1
ATOM 824 C C . TRP A 1 108 ? 11.705 -2.189 -12.495 1.00 86.31 108 TRP A C 1
ATOM 826 O O . TRP A 1 108 ? 12.537 -2.843 -13.114 1.00 86.31 108 TRP A O 1
ATOM 836 N N . GLY A 1 109 ? 10.938 -1.241 -13.055 1.00 83.44 109 GLY A N 1
ATOM 837 C CA . GLY A 1 109 ? 10.983 -0.919 -14.482 1.00 83.44 109 GLY A CA 1
ATOM 838 C C . GLY A 1 109 ? 12.410 -0.625 -14.935 1.00 83.44 109 GLY A C 1
ATOM 839 O O . GLY A 1 109 ? 12.927 -1.319 -15.801 1.00 83.44 109 GLY A O 1
ATOM 840 N N . GLY A 1 110 ? 13.092 0.299 -14.251 1.00 85.12 110 GLY A N 1
ATOM 841 C CA . GLY A 1 110 ? 14.495 0.606 -14.524 1.00 85.12 110 GLY A CA 1
ATOM 842 C C . GLY A 1 110 ? 15.433 -0.592 -14.345 1.00 85.12 110 GLY A C 1
ATOM 843 O O . GLY A 1 110 ? 16.303 -0.796 -15.184 1.00 85.12 110 GLY A O 1
ATOM 844 N N . ILE A 1 111 ? 15.263 -1.404 -13.299 1.00 86.19 111 ILE A N 1
ATOM 845 C CA . ILE A 1 111 ? 16.117 -2.577 -13.038 1.00 86.19 111 ILE A CA 1
ATOM 846 C C . ILE A 1 111 ? 16.059 -3.583 -14.193 1.00 86.19 111 ILE A C 1
ATOM 848 O O . ILE A 1 111 ? 17.100 -4.088 -14.608 1.00 86.19 111 ILE A O 1
ATOM 852 N N . VAL A 1 112 ? 14.865 -3.869 -14.719 1.00 86.69 112 VAL A N 1
ATOM 853 C CA . VAL A 1 112 ? 14.689 -4.905 -15.748 1.00 86.69 112 VAL A CA 1
ATOM 854 C C . VAL A 1 112 ? 14.953 -4.409 -17.169 1.00 86.69 112 VAL A C 1
ATOM 856 O O . VAL A 1 112 ? 15.201 -5.227 -18.050 1.00 86.69 112 VAL A O 1
ATOM 859 N N . SER A 1 113 ? 14.902 -3.095 -17.413 1.00 87.62 113 SER A N 1
ATOM 860 C CA . SER A 1 113 ? 15.052 -2.519 -18.755 1.00 87.62 113 SER A CA 1
ATOM 861 C C . SER A 1 113 ? 16.403 -1.836 -18.995 1.00 87.62 113 SER A C 1
ATOM 863 O O . SER A 1 113 ? 16.895 -1.844 -20.123 1.00 87.62 113 SER A O 1
ATOM 865 N N . SER A 1 114 ? 17.030 -1.264 -17.958 1.00 87.94 114 SER A N 1
ATOM 866 C CA . SER A 1 114 ? 18.260 -0.467 -18.106 1.00 87.94 114 SER A CA 1
ATOM 867 C C . SER A 1 114 ? 19.444 -1.252 -18.670 1.00 87.94 114 SER A C 1
ATOM 869 O O . SER A 1 114 ? 20.117 -0.698 -19.539 1.00 87.94 114 SER A O 1
ATOM 871 N N . PRO A 1 115 ? 19.714 -2.508 -18.248 1.00 87.44 115 PRO A N 1
ATOM 872 C CA . PRO A 1 115 ? 20.842 -3.265 -18.780 1.00 87.44 115 PRO A CA 1
ATOM 873 C C . PRO A 1 115 ? 20.800 -3.430 -20.297 1.00 87.44 115 PRO A C 1
ATOM 875 O O . PRO A 1 115 ? 21.833 -3.352 -20.947 1.00 87.44 115 PRO A O 1
ATOM 878 N N . THR A 1 116 ? 19.607 -3.628 -20.861 1.00 86.75 116 THR A N 1
ATOM 879 C CA . THR A 1 116 ? 19.424 -3.789 -22.307 1.00 86.75 116 THR A CA 1
ATOM 880 C C . THR A 1 116 ? 19.344 -2.456 -23.039 1.00 86.75 116 THR A C 1
ATOM 882 O O . THR A 1 116 ? 19.877 -2.351 -24.136 1.00 86.75 116 THR A O 1
ATOM 885 N N . TYR A 1 117 ? 18.713 -1.435 -22.454 1.00 89.31 117 TYR A N 1
ATOM 886 C CA . TYR A 1 117 ? 18.555 -0.135 -23.112 1.00 89.31 117 TYR A CA 1
ATOM 887 C C . TYR A 1 117 ? 19.850 0.688 -23.156 1.00 89.31 117 TYR A C 1
ATOM 889 O O . TYR A 1 117 ? 20.129 1.346 -24.152 1.00 89.31 117 TYR A O 1
ATOM 897 N N . TYR A 1 118 ? 20.649 0.650 -22.087 1.00 89.94 118 TYR A N 1
ATOM 898 C CA . TYR A 1 118 ? 21.882 1.435 -21.968 1.00 89.94 118 TYR A CA 1
ATOM 899 C C . TYR A 1 118 ? 23.151 0.631 -22.275 1.00 89.94 118 TYR A C 1
ATOM 901 O O . TYR A 1 118 ? 24.250 1.110 -21.999 1.00 89.94 118 TYR A O 1
ATOM 909 N N . ALA A 1 119 ? 23.034 -0.585 -22.813 1.00 89.06 119 ALA A N 1
ATOM 910 C CA . ALA A 1 119 ? 24.190 -1.367 -23.238 1.00 89.06 119 ALA A CA 1
ATOM 911 C C . ALA A 1 119 ? 25.015 -0.589 -24.279 1.00 89.06 119 ALA A C 1
ATOM 913 O O . ALA A 1 119 ? 24.477 -0.101 -25.272 1.00 89.06 119 ALA A O 1
ATOM 914 N N . SER A 1 120 ? 26.322 -0.456 -24.043 1.00 90.44 120 SER A N 1
ATOM 915 C CA . SER A 1 120 ? 27.230 0.240 -24.955 1.00 90.44 120 SER A CA 1
ATOM 916 C C . SER A 1 120 ? 28.607 -0.435 -25.003 1.00 90.44 120 SER A C 1
ATOM 918 O O . SER A 1 120 ? 28.985 -1.142 -24.060 1.00 90.44 120 SER A O 1
ATOM 920 N N . PRO A 1 121 ? 29.405 -0.214 -26.065 1.00 91.62 121 PRO A N 1
ATOM 921 C CA . PRO A 1 121 ? 30.768 -0.742 -26.139 1.00 91.62 121 PRO A CA 1
ATOM 922 C C . PRO A 1 121 ? 31.665 -0.288 -24.976 1.00 91.62 121 PRO A C 1
ATOM 924 O O . PRO A 1 121 ? 32.591 -1.002 -24.600 1.00 91.62 121 PRO A O 1
ATOM 927 N N . GLU A 1 122 ? 31.394 0.880 -24.384 1.00 93.00 122 GLU A N 1
ATOM 928 C CA . GLU A 1 122 ? 32.164 1.442 -23.271 1.00 93.00 122 GLU A CA 1
ATOM 929 C C . GLU A 1 122 ? 31.863 0.748 -21.937 1.00 93.00 122 GLU A C 1
ATOM 931 O O . GLU A 1 122 ? 32.779 0.552 -21.136 1.00 93.00 122 GLU A O 1
ATOM 936 N N . ASN A 1 123 ? 30.603 0.372 -21.681 1.00 92.62 123 ASN A N 1
ATOM 937 C CA . ASN A 1 123 ? 30.227 -0.316 -20.440 1.00 92.62 123 ASN A CA 1
ATOM 938 C C . ASN A 1 123 ? 30.348 -1.844 -20.524 1.00 92.62 123 ASN A C 1
ATOM 940 O O . ASN A 1 123 ? 30.426 -2.498 -19.482 1.00 92.62 123 ASN A O 1
ATOM 944 N N . ARG A 1 124 ? 30.404 -2.401 -21.745 1.00 90.88 124 ARG A N 1
ATOM 945 C CA . ARG A 1 124 ? 30.572 -3.838 -22.032 1.00 90.88 124 ARG A CA 1
ATOM 946 C C . ARG A 1 124 ? 29.550 -4.725 -21.313 1.00 90.88 124 ARG A C 1
ATOM 948 O O . ARG A 1 124 ? 29.843 -5.867 -20.964 1.00 90.88 124 ARG A O 1
ATOM 955 N N . TRP A 1 125 ? 28.342 -4.215 -21.071 1.00 89.44 125 TRP A N 1
ATOM 956 C CA . TRP A 1 125 ? 27.313 -4.963 -20.346 1.00 89.44 125 TRP A CA 1
ATOM 957 C C . TRP A 1 125 ? 26.854 -6.216 -21.088 1.00 89.44 125 TRP A C 1
ATOM 959 O O . TRP A 1 125 ? 26.621 -7.233 -20.442 1.00 89.44 125 TRP A O 1
ATOM 969 N N . GLU A 1 126 ? 26.789 -6.187 -22.420 1.00 86.75 126 GLU A N 1
ATOM 970 C CA . GLU A 1 126 ? 26.435 -7.379 -23.202 1.00 86.75 126 GLU A CA 1
ATOM 971 C C . GLU A 1 126 ? 27.425 -8.529 -22.968 1.00 86.75 126 GLU A C 1
ATOM 973 O O . GLU A 1 126 ? 27.007 -9.667 -22.800 1.00 86.75 126 GLU A O 1
ATOM 978 N N . GLU A 1 127 ? 28.724 -8.228 -22.878 1.00 88.44 127 GLU A N 1
ATOM 979 C CA . GLU A 1 127 ? 29.784 -9.230 -22.714 1.00 88.44 127 GLU A CA 1
ATOM 980 C C . GLU A 1 127 ? 29.846 -9.807 -21.293 1.00 88.44 127 GLU A C 1
ATOM 982 O O . GLU A 1 127 ? 30.099 -10.995 -21.116 1.00 88.44 127 GLU A O 1
ATOM 987 N N . PHE A 1 128 ? 29.638 -8.977 -20.267 1.00 88.31 128 PHE A N 1
ATOM 988 C CA . PHE A 1 128 ? 29.856 -9.397 -18.877 1.00 88.31 128 PHE A CA 1
ATOM 989 C C . PHE A 1 128 ? 28.586 -9.715 -18.097 1.00 88.31 128 PHE A C 1
ATOM 991 O O . PHE A 1 128 ? 28.647 -10.464 -17.124 1.00 88.31 128 PHE A O 1
ATOM 998 N N . LEU A 1 129 ? 27.454 -9.111 -18.458 1.00 86.44 129 LEU A N 1
ATOM 999 C CA . LEU A 1 129 ? 26.237 -9.167 -17.654 1.00 86.44 129 LEU A CA 1
ATOM 1000 C C . LEU A 1 129 ? 25.220 -10.157 -18.233 1.00 86.44 129 LEU A C 1
ATOM 1002 O O . LEU A 1 129 ? 24.553 -10.853 -17.470 1.00 86.44 129 LEU A O 1
ATOM 1006 N N . PHE A 1 130 ? 25.076 -10.237 -19.558 1.00 85.56 130 PHE A N 1
ATOM 1007 C CA . PHE A 1 130 ? 23.948 -10.963 -20.159 1.00 85.56 130 PHE A CA 1
ATOM 1008 C C . PHE A 1 130 ? 24.118 -12.484 -20.084 1.00 85.56 130 PHE A C 1
ATOM 1010 O O . PHE A 1 130 ? 23.125 -13.183 -19.904 1.00 85.56 130 PHE A O 1
ATOM 1017 N N . ASP A 1 131 ? 25.357 -12.981 -20.098 1.00 85.94 131 ASP A N 1
ATOM 1018 C CA . ASP A 1 131 ? 25.654 -14.414 -19.960 1.00 85.94 131 ASP A CA 1
ATOM 1019 C C . ASP A 1 131 ? 25.477 -14.939 -18.524 1.00 85.94 131 ASP A C 1
ATOM 1021 O O . ASP A 1 131 ? 25.226 -16.127 -18.315 1.00 85.94 131 ASP A O 1
ATOM 1025 N N . VAL A 1 132 ? 25.598 -14.067 -17.515 1.00 87.44 132 VAL A N 1
ATOM 1026 C CA . VAL A 1 132 ? 25.466 -14.442 -16.094 1.00 87.44 132 VAL A CA 1
ATOM 1027 C C . VAL A 1 132 ? 24.070 -14.181 -15.534 1.00 87.44 132 VAL A C 1
ATOM 1029 O O . VAL A 1 132 ? 23.702 -14.747 -14.501 1.00 87.44 132 VAL A O 1
ATOM 1032 N N . MET A 1 133 ? 23.281 -13.325 -16.186 1.00 84.12 133 MET A N 1
ATOM 1033 C CA . MET A 1 133 ? 21.918 -13.037 -15.761 1.00 84.12 133 MET A CA 1
ATOM 1034 C C . MET A 1 133 ? 20.970 -14.172 -16.157 1.00 84.12 133 MET A C 1
ATOM 1036 O O . MET A 1 133 ? 20.927 -14.581 -17.317 1.00 84.12 133 MET A O 1
ATOM 1040 N N . PRO A 1 134 ? 20.134 -14.660 -15.226 1.00 84.62 134 PRO A N 1
ATOM 1041 C CA . PRO A 1 134 ? 19.094 -15.608 -15.576 1.00 84.62 134 PRO A CA 1
ATOM 1042 C C . PRO A 1 134 ? 18.122 -15.027 -16.610 1.00 84.62 134 PRO A C 1
ATOM 1044 O O . PRO A 1 134 ? 17.664 -13.891 -16.488 1.00 84.62 134 PRO A O 1
ATOM 1047 N N . TRP A 1 135 ? 17.724 -15.855 -17.575 1.00 78.81 135 TRP A N 1
ATOM 1048 C CA . TRP A 1 135 ? 16.824 -15.497 -18.682 1.00 78.81 135 TRP A CA 1
ATOM 1049 C C . TRP A 1 135 ? 15.466 -14.911 -18.254 1.00 78.81 135 TRP A C 1
ATOM 1051 O O . TRP A 1 135 ? 14.798 -14.252 -19.044 1.00 78.81 135 TRP A O 1
ATOM 1061 N N . TRP A 1 136 ? 15.033 -15.156 -17.015 1.00 83.19 136 TRP A N 1
ATOM 1062 C CA . TRP A 1 136 ? 13.771 -14.653 -16.475 1.00 83.19 136 TRP A CA 1
ATOM 1063 C C . TRP A 1 136 ? 13.858 -13.239 -15.882 1.00 83.19 136 TRP A C 1
ATOM 1065 O O . TRP A 1 136 ? 12.817 -12.645 -15.606 1.00 83.19 136 TRP A O 1
ATOM 1075 N N . VAL A 1 137 ? 15.066 -12.701 -15.666 1.00 82.50 137 VAL A N 1
ATOM 1076 C CA . VAL A 1 137 ? 15.279 -11.368 -15.070 1.00 82.50 137 VAL A CA 1
ATOM 1077 C C . VAL A 1 137 ? 14.897 -10.255 -16.042 1.00 82.50 137 VAL A C 1
ATOM 1079 O O . VAL A 1 137 ? 14.343 -9.241 -15.616 1.00 82.50 137 VAL A O 1
ATOM 1082 N N . LEU A 1 138 ? 15.171 -10.463 -17.330 1.00 81.94 138 LEU A N 1
ATOM 1083 C CA . LEU A 1 138 ? 14.933 -9.507 -18.407 1.00 81.94 138 LEU A CA 1
ATOM 1084 C C . LEU A 1 138 ? 13.661 -9.863 -19.196 1.00 81.94 138 LEU A C 1
ATOM 1086 O O . LEU A 1 138 ? 13.301 -11.043 -19.260 1.00 81.94 138 LEU A O 1
ATOM 1090 N N . PRO A 1 139 ? 12.979 -8.880 -19.814 1.00 79.06 139 PRO A N 1
ATOM 1091 C CA . PRO A 1 139 ? 11.895 -9.120 -20.766 1.00 79.06 139 PRO A CA 1
ATOM 1092 C C . PRO A 1 139 ? 12.334 -10.045 -21.908 1.00 79.06 139 PRO A C 1
ATOM 1094 O O . PRO A 1 139 ? 13.259 -9.743 -22.664 1.00 79.06 139 PRO A O 1
ATOM 1097 N N . GLN A 1 140 ? 11.651 -11.179 -22.056 1.00 67.00 140 GLN A N 1
ATOM 1098 C CA . GLN A 1 140 ? 11.890 -12.135 -23.137 1.00 67.00 140 GLN A CA 1
ATOM 1099 C C . GLN A 1 140 ? 11.216 -11.643 -24.418 1.00 67.00 140 GLN A C 1
ATOM 1101 O O . GLN A 1 140 ? 10.106 -12.059 -24.721 1.00 67.00 140 GLN A O 1
ATOM 1106 N N . ALA A 1 141 ? 11.847 -10.715 -25.136 1.00 55.75 141 ALA A N 1
ATOM 1107 C CA . ALA A 1 141 ? 11.825 -10.598 -26.602 1.00 55.75 141 ALA A CA 1
ATOM 1108 C C . ALA A 1 141 ? 12.070 -9.151 -27.045 1.00 55.75 141 ALA A C 1
ATOM 1110 O O . ALA A 1 141 ? 11.261 -8.263 -26.787 1.00 55.75 141 ALA A O 1
ATOM 1111 N N . SER A 1 142 ? 13.134 -9.008 -27.840 1.00 56.47 142 SER A N 1
ATOM 1112 C CA . SER A 1 142 ? 13.542 -7.862 -28.657 1.00 56.47 142 SER A CA 1
ATOM 1113 C C . SER A 1 142 ? 13.901 -6.583 -27.897 1.00 56.47 142 SER A C 1
ATOM 1115 O O . SER A 1 142 ? 13.120 -6.071 -27.099 1.00 56.47 142 SER A O 1
ATOM 1117 N N . GLN A 1 143 ? 15.062 -6.008 -28.236 1.00 63.84 143 GLN A N 1
ATOM 1118 C CA . GLN A 1 143 ? 15.399 -4.621 -27.897 1.00 63.84 143 GLN A CA 1
ATOM 1119 C C . GLN A 1 143 ? 14.204 -3.690 -28.161 1.00 63.84 143 GLN A C 1
ATOM 1121 O O . GLN A 1 1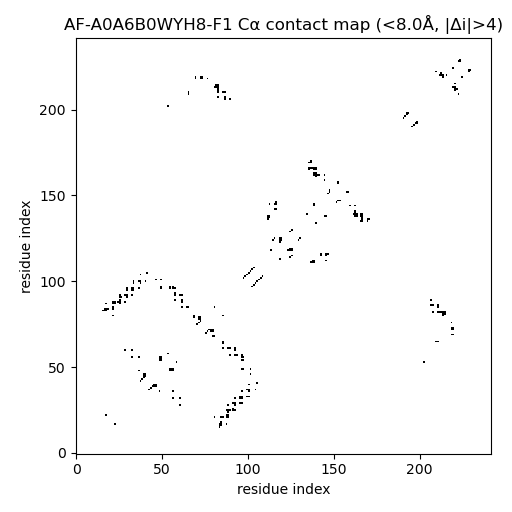43 ? 13.927 -2.844 -27.329 1.00 63.84 143 GLN A O 1
ATOM 1126 N N . GLY A 1 144 ? 13.408 -3.938 -29.211 1.00 75.50 144 GLY A N 1
ATOM 1127 C CA . GLY A 1 144 ? 12.205 -3.166 -29.539 1.00 75.50 144 GLY A CA 1
ATOM 1128 C C . GLY A 1 144 ? 11.173 -3.024 -28.410 1.00 75.50 144 GLY A C 1
ATOM 1129 O O . GLY A 1 144 ? 10.644 -1.930 -28.226 1.00 75.50 144 GLY A O 1
ATOM 1130 N N . SER A 1 145 ? 10.916 -4.059 -27.601 1.00 82.50 145 SER A N 1
ATOM 1131 C CA . SER A 1 145 ? 9.979 -3.967 -26.461 1.00 82.50 145 SER A CA 1
ATOM 1132 C C . SER A 1 145 ? 10.520 -3.106 -25.315 1.00 82.50 145 SER A C 1
ATOM 1134 O O . SER A 1 145 ? 9.752 -2.519 -24.557 1.00 82.50 145 SER A O 1
ATOM 1136 N N . ILE A 1 146 ? 11.846 -3.034 -25.184 1.00 87.19 146 ILE A N 1
ATOM 1137 C CA . ILE A 1 146 ? 12.529 -2.200 -24.191 1.00 87.19 146 ILE A CA 1
ATOM 1138 C C . ILE A 1 146 ? 12.693 -0.775 -24.726 1.00 87.19 146 ILE A C 1
ATOM 1140 O O . ILE A 1 146 ? 12.430 0.180 -24.006 1.00 87.19 146 ILE A O 1
ATOM 1144 N N . THR A 1 147 ? 13.035 -0.607 -26.001 1.00 86.75 147 THR A N 1
ATOM 1145 C CA . THR A 1 147 ? 13.102 0.694 -26.670 1.00 86.75 147 THR A CA 1
ATOM 1146 C C . THR A 1 147 ? 11.752 1.400 -26.603 1.00 86.75 147 THR A C 1
ATOM 1148 O O . THR A 1 147 ? 11.687 2.527 -26.131 1.00 86.75 147 THR A O 1
ATOM 1151 N N . THR A 1 148 ? 10.652 0.717 -26.940 1.00 88.19 148 THR A N 1
ATOM 1152 C CA . THR A 1 148 ? 9.289 1.280 -26.840 1.00 88.19 148 THR A CA 1
ATOM 1153 C C . THR A 1 148 ? 8.856 1.596 -25.404 1.00 88.19 148 THR A C 1
ATOM 1155 O O . THR A 1 148 ? 8.002 2.458 -25.203 1.00 88.19 148 THR A O 1
ATOM 1158 N N . PHE A 1 149 ? 9.454 0.962 -24.390 1.00 87.56 149 PHE A N 1
ATOM 1159 C CA . PHE A 1 149 ? 9.229 1.322 -22.986 1.00 87.56 149 PHE A CA 1
ATOM 1160 C C . PHE A 1 149 ? 9.846 2.684 -22.623 1.00 87.56 149 PHE A C 1
ATOM 1162 O O . PHE A 1 149 ? 9.236 3.433 -21.862 1.00 87.56 149 PHE A O 1
ATOM 1169 N N . TYR A 1 150 ? 11.011 3.029 -23.181 1.00 87.44 150 TYR A N 1
ATOM 1170 C CA . TYR A 1 150 ? 11.675 4.320 -22.943 1.00 87.44 150 TYR A CA 1
ATOM 1171 C C . TYR A 1 150 ? 11.228 5.421 -23.911 1.00 87.44 150 TYR A C 1
ATOM 1173 O O . TYR A 1 150 ? 11.025 6.560 -23.496 1.00 87.44 150 TYR A O 1
ATOM 1181 N N . GLU A 1 151 ? 11.091 5.094 -25.194 1.00 90.62 151 GLU A N 1
ATOM 1182 C CA . GLU A 1 151 ? 10.800 6.048 -26.273 1.00 90.62 151 GLU A CA 1
ATOM 1183 C C . GLU A 1 151 ? 9.294 6.253 -26.497 1.00 90.62 151 GLU A C 1
ATOM 1185 O O . GLU A 1 151 ? 8.880 7.226 -27.127 1.00 90.62 151 GLU A O 1
ATOM 1190 N N . GLY A 1 152 ? 8.466 5.371 -25.933 1.00 88.44 152 GLY A N 1
ATOM 1191 C CA . GLY A 1 152 ? 7.019 5.363 -26.106 1.00 88.44 152 GLY A CA 1
ATOM 1192 C C . GLY A 1 152 ? 6.551 4.410 -27.208 1.00 88.44 152 GLY A C 1
ATOM 1193 O O . GLY A 1 152 ? 7.270 4.081 -28.151 1.00 88.44 152 GLY A O 1
ATOM 1194 N N . LEU A 1 153 ? 5.305 3.954 -27.073 1.00 89.81 153 LEU A N 1
ATOM 1195 C CA . LEU A 1 153 ? 4.639 3.107 -28.062 1.00 89.81 153 LEU A CA 1
ATOM 1196 C C . LEU A 1 153 ? 4.177 3.938 -29.273 1.00 89.81 153 LEU A C 1
ATOM 1198 O O . LEU A 1 153 ? 3.557 4.990 -29.075 1.00 89.81 153 LEU A O 1
ATOM 1202 N N . PRO A 1 154 ? 4.403 3.466 -30.514 1.00 89.06 154 PRO A N 1
ATOM 1203 C CA . PRO A 1 154 ? 3.860 4.107 -31.705 1.00 89.06 154 PRO A CA 1
ATOM 1204 C C . PRO A 1 154 ? 2.320 4.191 -31.678 1.00 89.06 154 PRO A C 1
ATOM 1206 O O . PRO A 1 154 ? 1.654 3.306 -31.127 1.00 89.06 154 PRO A O 1
ATOM 1209 N N . PRO A 1 155 ? 1.712 5.227 -32.290 1.00 88.50 155 PRO A N 1
ATOM 1210 C CA . PRO A 1 155 ? 0.259 5.364 -32.323 1.00 88.50 155 PRO A CA 1
ATOM 1211 C C . PRO A 1 155 ? -0.421 4.158 -32.985 1.00 88.50 155 PRO A C 1
ATOM 1213 O O . PRO A 1 155 ? -0.133 3.825 -34.132 1.00 88.50 155 PRO A O 1
ATOM 1216 N N . GLY A 1 156 ? -1.370 3.538 -32.282 1.00 88.12 156 GLY A N 1
ATOM 1217 C CA . GLY A 1 156 ? -2.144 2.399 -32.790 1.00 88.12 156 GLY A CA 1
ATOM 1218 C C . GLY A 1 156 ? -1.526 1.025 -32.518 1.00 88.12 156 GLY A C 1
ATOM 1219 O O . GLY A 1 156 ? -2.186 0.019 -32.776 1.00 88.12 156 GLY A O 1
ATOM 1220 N N . GLU A 1 157 ? -0.319 0.960 -31.953 1.00 89.00 157 GLU A N 1
ATOM 1221 C CA . GLU A 1 157 ? 0.265 -0.301 -31.501 1.00 89.00 157 GLU A CA 1
ATOM 1222 C C . GLU A 1 157 ? -0.246 -0.708 -30.114 1.00 89.00 157 GLU A C 1
ATOM 1224 O O . GLU A 1 157 ? -0.513 0.115 -29.235 1.00 89.00 157 GLU A O 1
ATOM 1229 N N . SER A 1 158 ? -0.395 -2.016 -29.914 1.00 88.75 158 SER A N 1
ATOM 1230 C CA . SER A 1 158 ? -0.752 -2.595 -28.621 1.00 88.75 158 SER A CA 1
ATOM 1231 C C . SER A 1 158 ? 0.488 -2.840 -27.768 1.00 88.75 158 SER A C 1
ATOM 1233 O O . SER A 1 158 ? 1.522 -3.255 -28.287 1.00 88.75 158 SER A O 1
ATOM 1235 N N . ILE A 1 159 ? 0.353 -2.698 -26.447 1.00 88.38 159 ILE A N 1
ATOM 1236 C CA . ILE A 1 159 ? 1.412 -3.036 -25.486 1.00 88.38 159 ILE A CA 1
ATOM 1237 C C . ILE A 1 159 ? 1.886 -4.489 -25.722 1.00 88.38 159 ILE A C 1
ATOM 1239 O O . ILE A 1 159 ? 1.043 -5.396 -25.719 1.00 88.38 159 ILE A O 1
ATOM 1243 N N . PRO A 1 160 ? 3.202 -4.746 -25.883 1.00 88.62 160 PRO A N 1
ATOM 1244 C CA . PRO A 1 160 ? 3.747 -6.071 -26.179 1.00 88.62 160 PRO A CA 1
ATOM 1245 C C . PRO A 1 160 ? 3.777 -6.966 -24.929 1.00 88.62 160 PRO A C 1
ATOM 1247 O O . PRO A 1 160 ? 4.834 -7.386 -24.461 1.00 88.62 160 PRO A O 1
ATOM 1250 N N . TRP A 1 161 ? 2.607 -7.282 -24.365 1.00 88.19 161 TRP A N 1
ATOM 1251 C CA . TRP A 1 161 ? 2.469 -8.057 -23.124 1.00 88.19 161 TRP A CA 1
ATOM 1252 C C . TRP A 1 161 ? 3.236 -9.382 -23.144 1.00 88.19 161 TRP A C 1
ATOM 1254 O O . TRP A 1 161 ? 3.785 -9.777 -22.118 1.00 88.19 161 TRP A O 1
ATOM 1264 N N . GLY A 1 162 ? 3.333 -10.038 -24.305 1.00 86.88 162 GLY A N 1
ATOM 1265 C CA . GLY A 1 162 ? 4.079 -11.288 -24.464 1.00 86.88 162 GLY A CA 1
ATOM 1266 C C . GLY A 1 162 ? 5.541 -11.197 -24.012 1.00 86.88 162 GLY A C 1
ATOM 1267 O O . GLY A 1 162 ? 6.034 -12.138 -23.398 1.00 86.88 162 GLY A O 1
ATOM 1268 N N . SER A 1 163 ? 6.201 -10.051 -24.223 1.00 86.00 163 SER A N 1
ATOM 1269 C CA . SER A 1 163 ? 7.591 -9.829 -23.798 1.00 86.00 163 SER A CA 1
ATOM 1270 C C . SER A 1 163 ? 7.736 -9.622 -22.288 1.00 86.00 163 SER A C 1
ATOM 1272 O O . SER A 1 163 ? 8.792 -9.900 -21.723 1.00 86.00 163 SER A O 1
ATOM 1274 N N . TRP A 1 164 ? 6.687 -9.127 -21.626 1.00 87.62 164 TRP A N 1
ATOM 1275 C CA . TRP A 1 164 ? 6.736 -8.685 -20.231 1.00 87.62 164 TRP A CA 1
ATOM 1276 C C . TRP A 1 164 ? 6.162 -9.703 -19.250 1.00 87.62 164 TRP A C 1
ATOM 1278 O O . TRP A 1 164 ? 6.658 -9.812 -18.132 1.00 87.62 164 TRP A O 1
ATOM 1288 N N . VAL A 1 165 ? 5.129 -10.458 -19.642 1.00 89.56 165 VAL A N 1
ATOM 1289 C CA . VAL A 1 165 ? 4.383 -11.346 -18.734 1.00 89.56 165 VAL A CA 1
ATOM 1290 C C . VAL A 1 165 ? 5.295 -12.366 -18.055 1.00 89.56 165 VAL A C 1
ATOM 1292 O O . VAL A 1 165 ? 5.184 -12.548 -16.847 1.00 89.56 165 VAL A O 1
ATOM 1295 N N . GLY A 1 166 ? 6.232 -12.981 -18.784 1.00 89.50 166 GLY A N 1
ATOM 1296 C CA . GLY A 1 166 ? 7.163 -13.951 -18.200 1.00 89.50 166 GLY A CA 1
ATOM 1297 C C . GLY A 1 166 ? 7.997 -13.348 -17.066 1.00 89.50 166 GLY A C 1
ATOM 1298 O O . GLY A 1 166 ? 8.015 -13.871 -15.952 1.00 89.50 166 GLY A O 1
ATOM 1299 N N . THR A 1 167 ? 8.630 -12.208 -17.329 1.00 88.81 167 THR A N 1
ATOM 1300 C CA . THR A 1 167 ? 9.455 -11.469 -16.364 1.00 88.81 167 THR A CA 1
ATOM 1301 C C . THR A 1 167 ? 8.616 -10.978 -15.186 1.00 88.81 167 THR A C 1
ATOM 1303 O O . THR A 1 167 ? 8.985 -11.195 -14.033 1.00 88.81 167 THR A O 1
ATOM 1306 N N . LEU A 1 168 ? 7.437 -10.404 -15.451 1.00 89.50 168 LEU A N 1
ATOM 1307 C CA . LEU A 1 168 ? 6.490 -9.989 -14.415 1.00 89.50 168 LEU A CA 1
ATOM 1308 C C . LEU A 1 168 ? 6.128 -11.160 -13.496 1.00 89.50 168 LEU A C 1
ATOM 1310 O O . LEU A 1 168 ? 6.207 -11.013 -12.281 1.00 89.50 168 LEU A O 1
ATOM 1314 N N . CYS A 1 169 ? 5.783 -12.330 -14.040 1.00 91.12 169 CYS A N 1
ATOM 1315 C CA . CYS A 1 169 ? 5.413 -13.502 -13.246 1.00 91.12 169 CYS A CA 1
ATOM 1316 C C . CYS A 1 169 ? 6.517 -13.922 -12.266 1.00 91.12 169 CYS A C 1
ATOM 1318 O O . CYS A 1 169 ? 6.229 -14.160 -11.091 1.00 91.12 169 CYS A O 1
ATOM 1320 N N . TRP A 1 170 ? 7.773 -13.975 -12.714 1.00 90.25 170 TRP A N 1
ATOM 1321 C CA . TRP A 1 170 ? 8.900 -14.336 -11.850 1.00 90.25 170 TRP A CA 1
ATOM 1322 C C . TRP A 1 170 ? 9.139 -13.307 -10.747 1.00 90.25 170 TRP A C 1
ATOM 1324 O O . TRP A 1 170 ? 9.256 -13.667 -9.573 1.00 90.25 170 TRP A O 1
ATOM 1334 N N . TRP A 1 171 ? 9.135 -12.023 -11.100 1.00 89.50 171 TRP A N 1
ATOM 1335 C CA . TRP A 1 171 ? 9.332 -10.948 -10.132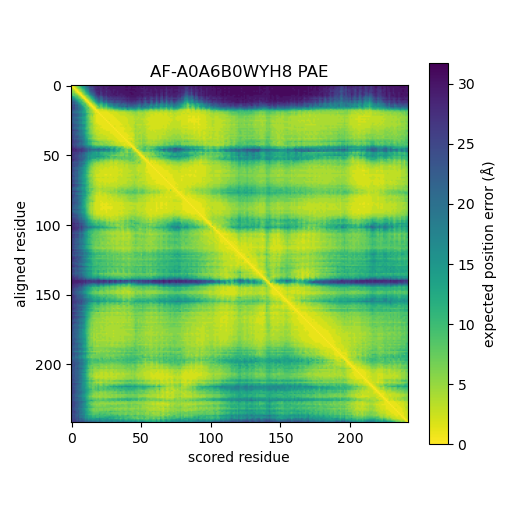 1.00 89.50 171 TRP A CA 1
ATOM 1336 C C . TRP A 1 171 ? 8.176 -10.832 -9.133 1.00 89.50 171 TRP A C 1
ATOM 1338 O O . TRP A 1 171 ? 8.416 -10.632 -7.940 1.00 89.50 171 TRP A O 1
ATOM 1348 N N . PHE A 1 172 ? 6.927 -11.021 -9.567 1.00 88.69 172 PHE A N 1
ATOM 1349 C CA . PHE A 1 172 ? 5.776 -11.077 -8.664 1.00 88.69 172 PHE A CA 1
ATOM 1350 C C . PHE A 1 172 ? 5.844 -12.287 -7.735 1.00 88.69 172 PHE A C 1
ATOM 1352 O O . PHE A 1 172 ? 5.605 -12.137 -6.539 1.00 88.69 172 PHE A O 1
ATOM 1359 N N . SER A 1 173 ? 6.219 -13.462 -8.246 1.00 91.88 173 SER A N 1
ATOM 1360 C CA . SER A 1 173 ? 6.387 -14.665 -7.426 1.00 91.88 173 SER A CA 1
ATOM 1361 C C . SER A 1 173 ? 7.430 -14.452 -6.328 1.00 91.88 173 SER A C 1
ATOM 1363 O O . SER A 1 173 ? 7.169 -14.757 -5.163 1.00 91.88 173 SER A O 1
ATOM 1365 N N . LEU A 1 174 ? 8.588 -13.879 -6.673 1.00 89.06 174 LEU A N 1
ATOM 1366 C CA . LEU A 1 174 ? 9.617 -13.522 -5.695 1.00 89.06 174 LEU A CA 1
ATOM 1367 C C . LEU A 1 174 ? 9.095 -12.498 -4.676 1.00 89.06 174 LEU A C 1
ATOM 1369 O O . LEU A 1 174 ? 9.298 -12.667 -3.476 1.00 89.06 174 LEU A O 1
ATOM 1373 N N . SER A 1 175 ? 8.380 -11.469 -5.137 1.00 87.19 175 SER A N 1
ATOM 1374 C CA . SER A 1 175 ? 7.818 -10.430 -4.263 1.00 87.19 175 SER A CA 1
ATOM 1375 C C . SER A 1 175 ? 6.825 -11.014 -3.254 1.00 87.19 175 SER A C 1
ATOM 1377 O O . SER A 1 175 ? 6.893 -10.705 -2.065 1.00 87.19 175 SER A O 1
ATOM 1379 N N . ILE A 1 176 ? 5.935 -11.907 -3.700 1.00 89.44 176 ILE A N 1
ATOM 1380 C CA . ILE A 1 176 ? 4.983 -12.607 -2.829 1.00 89.44 176 ILE A CA 1
ATOM 1381 C C . ILE A 1 176 ? 5.734 -13.473 -1.816 1.00 89.44 176 ILE A C 1
ATOM 1383 O O . ILE A 1 176 ? 5.422 -13.417 -0.628 1.00 89.44 176 ILE A O 1
ATOM 1387 N N . ALA A 1 177 ? 6.741 -14.232 -2.254 1.00 93.50 177 ALA A N 1
ATOM 1388 C CA . ALA A 1 177 ? 7.543 -15.064 -1.362 1.00 93.50 177 ALA A CA 1
ATOM 1389 C C . ALA A 1 177 ? 8.240 -14.234 -0.271 1.00 93.50 177 ALA A C 1
ATOM 1391 O O . ALA A 1 177 ? 8.227 -14.629 0.893 1.00 93.50 177 ALA A O 1
ATOM 1392 N N . LEU A 1 178 ? 8.784 -13.061 -0.618 1.00 90.69 178 LEU A N 1
ATOM 1393 C CA . LEU A 1 178 ? 9.405 -12.144 0.340 1.00 90.69 178 LEU A CA 1
ATOM 1394 C C . LEU A 1 178 ? 8.397 -11.570 1.339 1.00 90.69 178 LEU A C 1
ATOM 1396 O O . LEU A 1 178 ? 8.685 -11.538 2.533 1.00 90.69 178 LEU A O 1
ATOM 1400 N N . VAL A 1 179 ? 7.208 -11.160 0.883 1.00 88.19 179 VAL A N 1
ATOM 1401 C CA . VAL A 1 179 ? 6.141 -10.684 1.780 1.00 88.19 179 VAL A CA 1
ATOM 1402 C C . VAL A 1 179 ? 5.703 -11.796 2.732 1.00 88.19 179 VAL A C 1
ATOM 1404 O O . VAL A 1 179 ? 5.581 -11.561 3.930 1.00 88.19 179 VAL A O 1
ATOM 1407 N N . VAL A 1 180 ? 5.515 -13.019 2.232 1.00 92.62 180 VAL A N 1
ATOM 1408 C CA . VAL A 1 180 ? 5.151 -14.174 3.065 1.00 92.62 180 VAL A CA 1
ATOM 1409 C C . VAL A 1 180 ? 6.254 -14.491 4.072 1.00 92.62 180 VAL A C 1
ATOM 1411 O O . VAL A 1 180 ? 5.960 -14.661 5.251 1.00 92.62 180 VAL A O 1
ATOM 1414 N N . ALA A 1 181 ? 7.519 -14.511 3.649 1.00 94.81 181 ALA A N 1
ATOM 1415 C CA . ALA A 1 181 ? 8.647 -14.733 4.546 1.00 94.81 181 ALA A CA 1
ATOM 1416 C C . ALA A 1 181 ? 8.727 -13.651 5.634 1.00 94.81 181 ALA A C 1
ATOM 1418 O O . ALA A 1 181 ? 8.883 -13.981 6.809 1.00 94.81 181 ALA A O 1
ATOM 1419 N N . ALA A 1 182 ? 8.549 -12.377 5.269 1.00 91.31 182 ALA A N 1
ATOM 1420 C CA . ALA A 1 182 ? 8.500 -11.270 6.219 1.00 91.31 182 ALA A CA 1
ATOM 1421 C C . ALA A 1 182 ? 7.352 -11.440 7.223 1.00 91.31 182 ALA A C 1
ATOM 1423 O O . ALA A 1 182 ? 7.578 -11.299 8.421 1.00 91.31 182 ALA A O 1
ATOM 1424 N N . LEU A 1 183 ? 6.156 -11.831 6.767 1.00 91.00 183 LEU A N 1
ATOM 1425 C CA . LEU A 1 183 ? 5.025 -12.134 7.649 1.00 91.00 183 LEU A CA 1
ATOM 1426 C C . LEU A 1 183 ? 5.327 -13.308 8.587 1.00 91.00 183 LEU A C 1
ATOM 1428 O O . LEU A 1 183 ? 5.031 -13.223 9.776 1.00 91.00 183 LEU A O 1
ATOM 1432 N N . CYS A 1 184 ? 5.947 -14.385 8.097 1.00 94.56 184 CYS A N 1
ATOM 1433 C CA . CYS A 1 184 ? 6.352 -15.516 8.932 1.00 94.56 184 CYS A CA 1
ATOM 1434 C C . CYS A 1 184 ? 7.346 -15.090 10.018 1.00 94.56 184 CYS A C 1
ATOM 1436 O O . CYS A 1 184 ? 7.173 -15.453 11.180 1.00 94.56 184 CYS A O 1
ATOM 1438 N N . VAL A 1 185 ? 8.352 -14.288 9.659 1.00 94.44 185 VAL A N 1
ATOM 1439 C CA . VAL A 1 185 ? 9.309 -13.718 10.615 1.00 94.44 185 VAL A CA 1
ATOM 1440 C C . VAL A 1 185 ? 8.573 -12.844 11.629 1.00 94.44 185 VAL A C 1
ATOM 1442 O O . VAL A 1 185 ? 8.729 -13.058 12.827 1.00 94.44 185 VAL A O 1
ATOM 1445 N N . SER A 1 186 ? 7.709 -11.928 11.184 1.00 91.12 186 SER A N 1
ATOM 1446 C CA . SER A 1 186 ? 6.911 -11.092 12.085 1.00 91.12 186 SER A CA 1
ATOM 1447 C C . SER A 1 186 ? 6.090 -11.925 13.067 1.00 91.12 186 SER A C 1
ATOM 1449 O O . SER A 1 186 ? 6.086 -11.603 14.244 1.00 91.12 186 SER A O 1
ATOM 1451 N N . VAL A 1 187 ? 5.461 -13.021 12.631 1.00 92.50 187 VAL A N 1
ATOM 1452 C CA . VAL A 1 187 ? 4.684 -13.915 13.510 1.00 92.50 187 VAL A CA 1
ATOM 1453 C C . VAL A 1 187 ? 5.570 -14.633 14.535 1.00 92.50 187 VAL A C 1
ATOM 1455 O O . VAL A 1 187 ? 5.177 -14.761 15.693 1.00 92.50 187 VAL A O 1
ATOM 1458 N N . ILE A 1 188 ? 6.764 -15.090 14.141 1.00 93.69 188 ILE A N 1
ATOM 1459 C CA . ILE A 1 188 ? 7.712 -15.751 15.055 1.00 93.69 188 ILE A CA 1
ATOM 1460 C C . ILE A 1 188 ? 8.193 -14.770 16.130 1.00 93.69 188 ILE A C 1
ATOM 1462 O O . ILE A 1 188 ? 8.199 -15.105 17.315 1.00 93.69 188 ILE A O 1
ATOM 1466 N N . PHE A 1 189 ? 8.575 -13.558 15.724 1.00 92.62 189 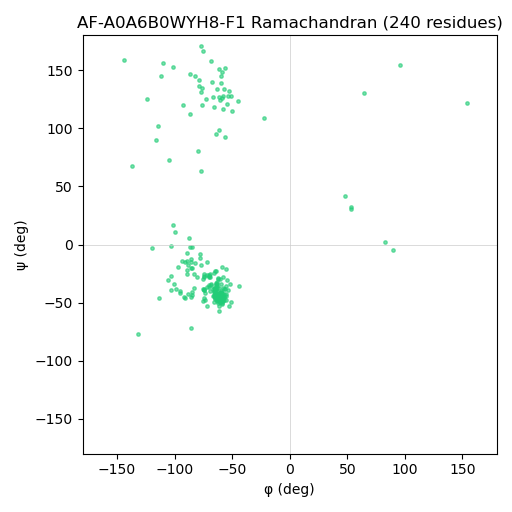PHE A N 1
ATOM 1467 C CA . PHE A 1 189 ? 9.115 -12.547 16.631 1.00 92.62 189 PHE A CA 1
ATOM 1468 C C . PHE A 1 189 ? 8.042 -11.753 17.381 1.00 92.62 189 PHE A C 1
ATOM 1470 O O . PHE A 1 189 ? 8.367 -11.149 18.397 1.00 92.62 189 PHE A O 1
ATOM 1477 N N . GLN A 1 190 ? 6.775 -11.791 16.956 1.00 91.25 190 GLN A N 1
ATOM 1478 C CA . GLN A 1 190 ? 5.692 -11.022 17.574 1.00 91.25 190 GLN A CA 1
ATOM 1479 C C . GLN A 1 190 ? 5.636 -11.227 19.091 1.00 91.25 190 GLN A C 1
ATOM 1481 O O . GLN A 1 190 ? 5.628 -10.255 19.840 1.00 91.25 190 GLN A O 1
ATOM 1486 N N . ARG A 1 191 ? 5.663 -12.485 19.551 1.00 87.50 191 ARG A N 1
ATOM 1487 C CA . ARG A 1 191 ? 5.621 -12.795 20.990 1.00 87.50 191 ARG A CA 1
ATOM 1488 C C . ARG A 1 191 ? 6.852 -12.286 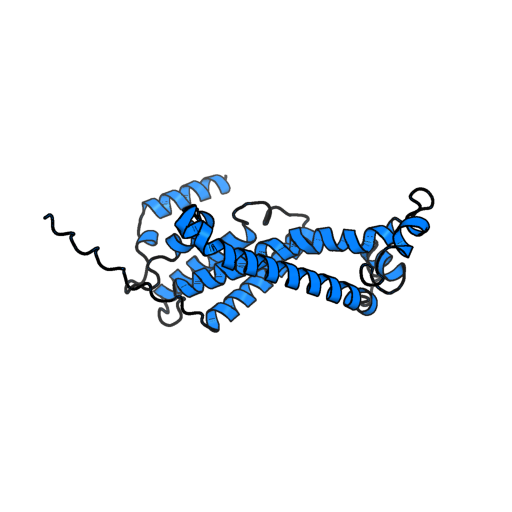21.731 1.00 87.50 191 ARG A C 1
ATOM 1490 O O . ARG A 1 191 ? 6.736 -11.789 22.841 1.00 87.50 191 ARG A O 1
ATOM 1497 N N . GLN A 1 192 ? 8.027 -12.381 21.111 1.00 90.50 192 GLN A N 1
ATOM 1498 C CA . GLN A 1 192 ? 9.268 -11.878 21.698 1.00 90.50 192 GLN A CA 1
ATOM 1499 C C . GLN A 1 192 ? 9.228 -10.350 21.847 1.00 90.50 192 GLN A C 1
ATOM 1501 O O . GLN A 1 192 ? 9.585 -9.821 22.901 1.00 90.50 192 GLN A O 1
ATOM 1506 N N . TRP A 1 193 ? 8.757 -9.646 20.815 1.00 92.19 193 TRP A N 1
ATOM 1507 C CA . TRP A 1 193 ? 8.614 -8.193 20.833 1.00 92.19 193 TRP A CA 1
ATOM 1508 C C . TRP A 1 193 ? 7.592 -7.723 21.868 1.00 92.19 193 TRP A C 1
ATOM 1510 O O . TRP A 1 193 ? 7.840 -6.734 22.555 1.00 92.19 193 TRP A O 1
ATOM 1520 N N . GLU A 1 194 ? 6.470 -8.431 22.008 1.00 89.69 194 GLU A N 1
ATOM 1521 C CA . GLU A 1 194 ? 5.415 -8.105 22.974 1.00 89.69 194 GLU A CA 1
ATOM 1522 C C . GLU A 1 194 ? 5.838 -8.411 24.423 1.00 89.69 194 GLU A C 1
ATOM 1524 O O . GLU A 1 194 ? 5.784 -7.524 25.278 1.00 89.69 194 GLU A O 1
ATOM 1529 N N . ASP A 1 195 ? 6.304 -9.632 24.702 1.00 89.69 195 ASP A N 1
ATOM 1530 C CA . ASP A 1 195 ? 6.508 -10.111 26.075 1.00 89.69 195 ASP A CA 1
ATOM 1531 C C . ASP A 1 195 ? 7.874 -9.714 26.655 1.00 89.69 195 ASP A C 1
ATOM 1533 O O . ASP A 1 195 ? 7.967 -9.280 27.809 1.00 89.69 195 ASP A O 1
ATOM 1537 N N . ALA A 1 196 ? 8.947 -9.874 25.873 1.00 89.31 196 ALA A N 1
ATOM 1538 C CA . ALA A 1 196 ? 10.316 -9.694 26.355 1.00 89.31 196 ALA A CA 1
ATOM 1539 C C . ALA A 1 196 ? 10.823 -8.263 26.144 1.00 89.31 196 ALA A C 1
ATOM 1541 O O . ALA A 1 196 ? 11.405 -7.674 27.055 1.00 89.31 196 ALA A O 1
ATOM 1542 N N . GLU A 1 197 ? 10.591 -7.699 24.958 1.00 89.19 197 GLU A N 1
ATOM 1543 C CA . GLU A 1 197 ? 11.103 -6.370 24.590 1.00 89.19 197 GLU A CA 1
ATOM 1544 C C . GLU A 1 197 ? 10.104 -5.242 24.873 1.00 89.19 197 GLU A C 1
ATOM 1546 O O . GLU A 1 197 ? 10.495 -4.074 24.895 1.00 89.19 197 GLU A O 1
ATOM 1551 N N . LYS A 1 198 ? 8.831 -5.577 25.134 1.00 88.06 198 LYS A N 1
ATOM 1552 C CA . LYS A 1 198 ? 7.734 -4.622 25.375 1.00 88.06 198 LYS A CA 1
ATOM 1553 C C . LYS A 1 198 ? 7.698 -3.515 24.322 1.00 88.06 198 LYS A C 1
ATOM 1555 O O . LYS A 1 198 ? 7.517 -2.332 24.634 1.00 88.06 198 LYS A O 1
ATOM 1560 N N . LEU A 1 199 ? 7.909 -3.910 23.069 1.00 84.75 199 LEU A N 1
ATOM 1561 C CA . LEU A 1 199 ? 7.990 -2.997 21.947 1.00 84.75 199 LEU A CA 1
ATOM 1562 C C . LEU A 1 199 ? 6.665 -2.242 21.824 1.00 84.75 199 LEU A C 1
ATOM 1564 O O . LEU A 1 199 ? 5.588 -2.828 21.733 1.00 84.75 199 LEU A O 1
ATOM 1568 N N . THR A 1 200 ? 6.739 -0.915 21.840 1.00 83.81 200 THR A N 1
ATOM 1569 C CA . THR A 1 200 ? 5.553 -0.087 21.616 1.00 83.81 200 THR A CA 1
ATOM 1570 C C . THR A 1 200 ? 5.264 -0.030 20.117 1.00 83.81 200 THR A C 1
ATOM 1572 O O . THR A 1 200 ? 6.180 0.180 19.324 1.00 83.81 200 THR A O 1
ATOM 1575 N N . PHE A 1 201 ? 3.993 -0.165 19.724 1.00 84.38 201 PHE A N 1
ATOM 1576 C CA . PHE A 1 201 ? 3.542 -0.101 18.326 1.00 84.38 201 PHE A CA 1
ATOM 1577 C C . PHE A 1 201 ? 2.831 1.235 18.025 1.00 84.38 201 PHE A C 1
ATOM 1579 O O . PHE A 1 201 ? 1.605 1.271 17.875 1.00 84.38 201 PHE A O 1
ATOM 1586 N N . PRO A 1 202 ? 3.561 2.365 17.928 1.00 82.38 202 PRO A N 1
ATOM 1587 C CA . PRO A 1 202 ? 2.959 3.697 17.802 1.00 82.38 202 PRO A CA 1
ATOM 1588 C C . PRO A 1 202 ? 2.125 3.863 16.526 1.00 82.38 202 PRO A C 1
ATOM 1590 O O . PRO A 1 202 ? 1.138 4.595 16.525 1.00 82.38 202 PRO A O 1
ATOM 1593 N N . LEU A 1 203 ? 2.471 3.141 15.455 1.00 82.81 203 LEU A N 1
ATOM 1594 C CA . LEU A 1 203 ? 1.735 3.177 14.188 1.00 82.81 203 LEU A CA 1
ATOM 1595 C C . LEU A 1 203 ? 0.315 2.603 14.307 1.00 82.81 203 LEU A C 1
ATOM 1597 O O . LEU A 1 203 ? -0.560 2.980 13.534 1.00 82.81 203 LEU A O 1
ATOM 1601 N N . VAL A 1 204 ? 0.070 1.729 15.287 1.00 84.19 204 VAL A N 1
ATOM 1602 C CA . VAL A 1 204 ? -1.250 1.136 15.555 1.00 84.19 204 VAL A CA 1
ATOM 1603 C C . VAL A 1 204 ? -2.061 1.994 16.530 1.00 84.19 204 VAL A C 1
ATOM 1605 O O . VAL A 1 204 ? -3.289 1.987 16.480 1.00 84.19 204 VAL A O 1
ATOM 1608 N N . ALA A 1 205 ? -1.405 2.792 17.377 1.00 87.06 205 ALA A N 1
ATOM 1609 C CA . ALA A 1 205 ? -2.086 3.621 18.372 1.00 87.06 205 ALA A CA 1
ATOM 1610 C C . ALA A 1 205 ? -3.061 4.620 17.729 1.00 87.06 205 ALA A C 1
ATOM 1612 O O . ALA A 1 205 ? -4.194 4.758 18.180 1.00 87.06 205 ALA A O 1
ATOM 1613 N N . PHE A 1 206 ? -2.644 5.272 16.641 1.00 87.44 206 PHE A N 1
ATOM 1614 C CA . PHE A 1 206 ? -3.475 6.233 15.915 1.00 87.44 206 PHE A CA 1
ATOM 1615 C C . PHE A 1 206 ? -4.770 5.629 15.328 1.00 87.44 206 PHE A C 1
ATOM 1617 O O . PHE A 1 206 ? -5.851 6.123 15.662 1.00 87.44 206 PHE A O 1
ATOM 1624 N N . PRO A 1 207 ? -4.722 4.581 14.476 1.00 89.12 207 PRO A N 1
ATOM 1625 C CA . PRO A 1 207 ? -5.934 3.990 13.913 1.00 89.12 207 PRO A CA 1
ATOM 1626 C C . PRO A 1 207 ? -6.814 3.344 14.986 1.00 89.12 207 PRO A C 1
ATOM 1628 O O . PRO A 1 207 ? -8.033 3.482 14.923 1.00 89.12 207 PRO A O 1
ATOM 1631 N N . VAL A 1 208 ? -6.230 2.699 16.003 1.00 90.56 208 VAL A N 1
ATOM 1632 C CA . VAL A 1 208 ? -7.010 2.107 17.098 1.00 90.56 208 VAL A CA 1
ATOM 1633 C C . VAL A 1 208 ? -7.758 3.188 17.872 1.00 90.56 208 VAL A C 1
ATOM 1635 O O . VAL A 1 208 ? -8.973 3.076 18.010 1.00 90.56 208 VAL A O 1
ATOM 1638 N N . ALA A 1 209 ? -7.087 4.272 18.272 1.00 90.12 209 ALA A N 1
ATOM 1639 C CA . ALA A 1 209 ? -7.722 5.375 18.994 1.00 90.12 209 ALA A CA 1
ATOM 1640 C C . ALA A 1 209 ? -8.867 6.022 18.196 1.00 90.12 209 ALA A C 1
ATOM 1642 O O . ALA A 1 209 ? -9.933 6.286 18.744 1.00 90.12 209 ALA A O 1
ATOM 1643 N N . LEU A 1 210 ? -8.691 6.232 16.886 1.00 90.62 210 LEU A N 1
ATOM 1644 C CA . LEU A 1 210 ? -9.745 6.808 16.043 1.00 90.62 210 LEU A CA 1
ATOM 1645 C C . LEU A 1 210 ? -10.929 5.870 15.814 1.00 90.62 210 LEU A C 1
ATOM 1647 O O . LEU A 1 210 ? -12.029 6.348 15.552 1.00 90.62 210 LEU A O 1
ATOM 1651 N N . THR A 1 211 ? -10.718 4.556 15.886 1.00 92.25 211 THR A N 1
ATOM 1652 C CA . THR A 1 211 ? -11.794 3.562 15.746 1.00 92.25 211 THR A CA 1
ATOM 1653 C C . THR A 1 211 ? -12.471 3.217 17.071 1.00 92.25 211 THR A C 1
ATOM 1655 O O . THR A 1 211 ? -13.502 2.544 17.084 1.00 92.25 211 THR A O 1
ATOM 1658 N N . GLU A 1 212 ? -11.954 3.710 18.194 1.00 89.69 212 GLU A N 1
ATOM 1659 C CA . GLU A 1 212 ? -12.515 3.426 19.504 1.00 89.69 212 GLU A CA 1
ATOM 1660 C C . GLU A 1 212 ? -13.944 3.985 19.640 1.00 89.69 212 GLU A C 1
ATOM 1662 O O . GLU A 1 212 ? -14.257 5.120 19.272 1.00 89.69 212 GLU A O 1
ATOM 1667 N N . GLY A 1 213 ? -14.859 3.165 20.164 1.00 85.88 213 GLY A N 1
ATOM 1668 C CA . GLY A 1 213 ? -16.254 3.552 20.388 1.00 85.88 213 GLY A CA 1
ATOM 1669 C C . GLY A 1 213 ? -17.175 3.450 19.164 1.00 85.88 213 GLY A C 1
ATOM 1670 O O . GLY A 1 213 ? -18.370 3.752 19.293 1.00 85.88 213 GLY A O 1
ATOM 1671 N N . PHE A 1 214 ? -16.692 2.983 18.005 1.00 87.69 214 PHE A N 1
ATOM 1672 C CA . PHE A 1 214 ? -17.557 2.660 16.858 1.00 87.69 214 PHE A CA 1
ATOM 1673 C C . PHE A 1 214 ? -18.442 1.427 17.096 1.00 87.69 214 PHE A C 1
ATOM 1675 O O . PHE A 1 214 ? -19.556 1.379 16.580 1.00 87.69 214 PHE A O 1
ATOM 1682 N N . ASP A 1 215 ? -18.031 0.514 17.982 1.00 87.06 215 ASP A N 1
ATOM 1683 C CA . ASP A 1 215 ? -18.836 -0.653 18.391 1.00 87.06 215 ASP A CA 1
ATOM 1684 C C . ASP A 1 215 ? -19.841 -0.353 19.525 1.00 87.06 215 ASP A C 1
ATOM 1686 O O . ASP A 1 215 ? -20.590 -1.230 19.962 1.00 87.06 215 ASP A O 1
ATOM 1690 N N . GLY A 1 216 ? -19.852 0.883 20.036 1.00 84.19 216 GLY A N 1
ATOM 1691 C CA . GLY A 1 216 ? -20.735 1.317 21.120 1.00 84.19 216 GLY A CA 1
ATOM 1692 C C . GLY A 1 216 ? -22.183 1.589 20.686 1.00 84.19 216 GLY A C 1
ATOM 1693 O O . GLY A 1 216 ? -22.503 1.668 19.500 1.00 84.19 216 GLY A O 1
ATOM 1694 N N . LYS A 1 217 ? -23.068 1.800 21.672 1.00 80.62 217 LYS A N 1
ATOM 1695 C CA . LYS A 1 217 ? -24.495 2.117 21.445 1.00 80.62 217 LYS A CA 1
ATOM 1696 C C . LYS A 1 217 ? -24.746 3.530 20.912 1.00 80.62 217 LYS A C 1
ATOM 1698 O O . LYS A 1 217 ? -25.783 3.780 20.303 1.00 80.62 217 LYS A O 1
ATOM 1703 N N . GLU A 1 218 ? -23.846 4.468 21.191 1.00 84.69 218 GLU A N 1
ATOM 1704 C CA . GLU A 1 218 ? -23.994 5.855 20.743 1.00 84.69 218 GLU A CA 1
ATOM 1705 C C . GLU A 1 218 ? -23.852 5.961 19.220 1.00 84.69 218 GLU A C 1
ATOM 1707 O O . GLU A 1 218 ? -23.261 5.091 18.607 1.00 84.69 218 GLU A O 1
ATOM 1712 N N . ARG A 1 219 ? -24.372 7.008 18.567 1.00 83.25 219 ARG A N 1
ATOM 1713 C CA . ARG A 1 219 ? -24.179 7.175 17.107 1.00 83.25 219 ARG A CA 1
ATOM 1714 C C . ARG A 1 219 ? -22.852 7.829 16.734 1.00 83.25 219 ARG A C 1
ATOM 1716 O O . ARG A 1 219 ? -22.360 7.636 15.633 1.00 83.25 219 ARG A O 1
ATOM 1723 N N . ILE A 1 220 ? -22.279 8.612 17.639 1.00 85.50 220 ILE A N 1
ATOM 1724 C CA . ILE A 1 220 ? -21.023 9.335 17.431 1.00 85.50 220 ILE A CA 1
ATOM 1725 C C . ILE A 1 220 ? -20.089 8.911 18.566 1.00 85.50 220 ILE A C 1
ATOM 1727 O O . ILE A 1 220 ? -20.510 9.026 19.720 1.00 85.50 220 ILE A O 1
ATOM 1731 N N . PRO A 1 221 ? -18.874 8.405 18.282 1.00 88.06 221 PRO A N 1
ATOM 1732 C CA . PRO A 1 221 ? -17.928 8.047 19.333 1.00 88.06 221 PRO A CA 1
ATOM 1733 C C . PRO A 1 221 ? -17.537 9.267 20.178 1.00 88.06 221 PRO A C 1
ATOM 1735 O O . PRO A 1 221 ? -17.521 10.396 19.683 1.00 88.06 221 PRO A O 1
ATOM 1738 N N . ALA A 1 222 ? -17.192 9.040 21.447 1.00 86.69 222 ALA A N 1
ATOM 1739 C CA . ALA A 1 222 ? -16.898 10.105 22.407 1.00 86.69 222 ALA A CA 1
ATOM 1740 C C . ALA A 1 222 ? -15.786 11.060 21.932 1.00 86.69 222 ALA A C 1
ATOM 1742 O O . ALA A 1 222 ? -15.916 12.273 22.094 1.00 86.69 222 ALA A O 1
ATOM 1743 N N . MET A 1 223 ? -14.748 10.534 21.271 1.00 87.44 223 MET A N 1
ATOM 1744 C CA . MET A 1 223 ? -13.632 11.323 20.734 1.00 87.44 223 MET A CA 1
ATOM 1745 C C . MET A 1 223 ? -14.103 12.438 19.787 1.00 87.44 223 MET A C 1
ATOM 1747 O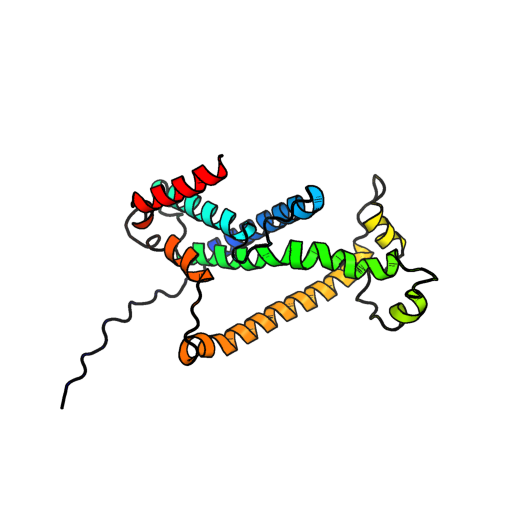 O . MET A 1 223 ? -13.693 13.587 19.928 1.00 87.44 223 MET A O 1
ATOM 1751 N N . PHE A 1 224 ? -15.040 12.131 18.883 1.00 89.19 224 PHE A N 1
ATOM 1752 C CA . PHE A 1 224 ? -15.559 13.079 17.890 1.00 89.19 224 PHE A CA 1
ATOM 1753 C C . PHE A 1 224 ? -16.583 14.068 18.462 1.00 89.19 224 PHE A C 1
ATOM 1755 O O . PHE A 1 224 ? -16.973 15.008 17.772 1.00 89.19 224 PHE A O 1
ATOM 1762 N N . LYS A 1 225 ? -17.030 13.888 19.711 1.00 86.62 225 LYS A N 1
ATOM 1763 C CA . LYS A 1 225 ? -17.863 14.872 20.423 1.00 86.62 225 LYS A CA 1
ATOM 1764 C C . LYS A 1 225 ? -17.022 15.940 21.130 1.00 86.62 225 LYS A C 1
ATOM 1766 O O . LYS A 1 225 ? -17.542 17.002 21.461 1.00 86.62 225 LYS A O 1
ATOM 1771 N N . GLY A 1 226 ? -15.745 15.663 21.393 1.00 89.75 226 GLY A N 1
ATOM 1772 C CA . GLY A 1 226 ? -14.868 16.560 22.139 1.00 89.75 226 GLY A CA 1
ATOM 1773 C C . GLY A 1 226 ? -14.466 17.795 21.331 1.00 89.75 226 GLY A C 1
ATOM 1774 O O . GLY A 1 226 ? -13.871 17.678 20.264 1.00 89.75 226 GLY A O 1
ATOM 1775 N N . GLY A 1 227 ? -14.712 18.995 21.868 1.00 89.06 227 GLY A N 1
ATOM 1776 C CA . GLY A 1 227 ? -14.300 20.251 21.224 1.00 89.06 227 GLY A CA 1
ATOM 1777 C C . GLY A 1 227 ? -12.779 20.397 21.067 1.00 89.06 227 GLY A C 1
ATOM 1778 O O . GLY A 1 227 ? -12.321 20.989 20.096 1.00 89.06 227 GLY A O 1
ATOM 1779 N N . ILE A 1 228 ? -11.991 19.799 21.970 1.00 92.44 228 ILE A N 1
ATOM 1780 C CA . ILE A 1 228 ? -10.517 19.812 21.915 1.00 92.44 228 ILE A CA 1
ATOM 1781 C C . ILE A 1 228 ? -10.000 19.066 20.678 1.00 92.44 228 ILE A C 1
ATOM 1783 O O . ILE A 1 228 ? -9.071 19.536 20.025 1.00 92.44 228 ILE A O 1
ATOM 1787 N N . PHE A 1 229 ? -10.621 17.935 20.328 1.00 91.00 229 PHE A N 1
ATOM 1788 C CA . PHE A 1 229 ? -10.264 17.173 19.132 1.00 91.00 229 PHE A CA 1
ATOM 1789 C C . PHE A 1 229 ? -10.420 18.037 17.875 1.00 91.00 229 PHE A C 1
ATOM 1791 O O . PHE A 1 229 ? -9.482 18.179 17.093 1.00 91.00 229 PHE A O 1
ATOM 1798 N N . TRP A 1 230 ? -11.575 18.692 17.729 1.00 92.62 230 TRP A N 1
ATOM 1799 C CA . TRP A 1 230 ? -11.847 19.569 16.591 1.00 92.62 230 TRP A CA 1
ATOM 1800 C C . TRP A 1 230 ? -10.998 20.837 16.590 1.00 92.62 230 TRP A C 1
ATOM 1802 O O . TRP A 1 230 ? -10.587 21.271 15.519 1.00 92.62 230 TRP A O 1
ATOM 1812 N N . ALA A 1 231 ? -10.678 21.399 17.759 1.00 92.69 231 ALA A N 1
ATOM 1813 C CA . ALA A 1 231 ? -9.731 22.505 17.859 1.00 92.69 231 ALA A CA 1
ATOM 1814 C C . ALA A 1 231 ? -8.348 22.098 17.324 1.00 92.69 231 ALA A C 1
ATOM 1816 O O . ALA A 1 231 ? -7.767 22.831 16.531 1.00 92.69 231 ALA A O 1
ATOM 1817 N N . GLY A 1 232 ? -7.856 20.906 17.681 1.00 90.31 232 GLY A N 1
ATOM 1818 C CA . GLY A 1 232 ? -6.599 20.370 17.151 1.00 90.31 232 GLY A CA 1
ATOM 1819 C C . GLY A 1 232 ? -6.629 20.170 15.633 1.00 90.31 232 GLY A C 1
ATOM 1820 O O . GLY A 1 232 ? -5.721 20.619 14.937 1.00 90.31 232 GLY A O 1
ATOM 1821 N N . VAL A 1 233 ? -7.700 19.562 15.108 1.00 89.12 233 VAL A N 1
ATOM 1822 C CA . VAL A 1 233 ? -7.899 19.394 13.656 1.00 89.12 233 VAL A CA 1
ATOM 1823 C C . VAL A 1 233 ? -7.911 20.748 12.944 1.00 89.12 233 VAL A C 1
ATOM 1825 O O . VAL A 1 233 ? -7.232 20.914 11.935 1.00 89.12 233 VAL A O 1
ATOM 1828 N N . LEU A 1 234 ? -8.641 21.728 13.478 1.00 91.69 234 LEU A N 1
ATOM 1829 C CA . LEU A 1 234 ? -8.767 23.057 12.887 1.00 91.69 234 LEU A CA 1
ATOM 1830 C C . LEU A 1 234 ? -7.438 23.819 12.896 1.00 91.69 234 LEU A C 1
ATOM 1832 O O . LEU A 1 234 ? -7.100 24.436 11.893 1.00 91.69 234 LEU A O 1
ATOM 1836 N N . VAL A 1 235 ? -6.657 23.732 13.976 1.00 93.06 235 VAL A N 1
ATOM 1837 C CA . VAL A 1 235 ? -5.315 24.332 14.039 1.00 93.06 235 VAL A CA 1
ATOM 1838 C C . VAL A 1 235 ? -4.415 23.770 12.939 1.00 93.06 235 VAL A C 1
ATOM 1840 O O . VAL A 1 235 ? -3.793 24.543 12.217 1.00 93.06 235 VAL A O 1
ATOM 1843 N N . VAL A 1 236 ? -4.380 22.446 12.762 1.00 87.38 236 VAL A N 1
ATOM 1844 C CA . VAL A 1 236 ? -3.570 21.820 11.704 1.00 87.38 236 VAL A CA 1
ATOM 1845 C C . VAL A 1 236 ? -4.081 22.215 10.318 1.00 87.38 236 VAL A C 1
ATOM 1847 O O . VAL A 1 236 ? -3.285 22.590 9.464 1.00 87.38 236 VAL A O 1
ATOM 1850 N N . LEU A 1 237 ? -5.398 22.184 10.092 1.00 86.44 237 LEU A N 1
ATOM 1851 C CA . LEU A 1 237 ? -5.985 22.577 8.809 1.00 86.44 237 LEU A CA 1
ATOM 1852 C C . LEU A 1 237 ? -5.669 24.031 8.451 1.00 86.44 237 LEU A C 1
ATOM 1854 O O . LEU A 1 237 ? -5.324 24.301 7.307 1.00 86.44 237 LEU A O 1
ATOM 1858 N N . LEU A 1 238 ? -5.732 24.954 9.412 1.00 90.38 238 LEU A N 1
ATOM 1859 C CA . LEU A 1 238 ? -5.414 26.363 9.174 1.00 90.38 238 LEU A CA 1
ATOM 1860 C C . LEU A 1 238 ? -3.956 26.574 8.758 1.00 90.38 238 LEU A C 1
ATOM 1862 O O . LEU A 1 238 ? -3.702 27.417 7.906 1.00 90.38 238 LEU A O 1
ATOM 1866 N N . VAL A 1 239 ? -3.018 25.791 9.302 1.00 89.88 239 VAL A N 1
ATOM 1867 C CA . VAL A 1 239 ? -1.604 25.841 8.889 1.00 89.88 239 VAL A CA 1
ATOM 1868 C C . V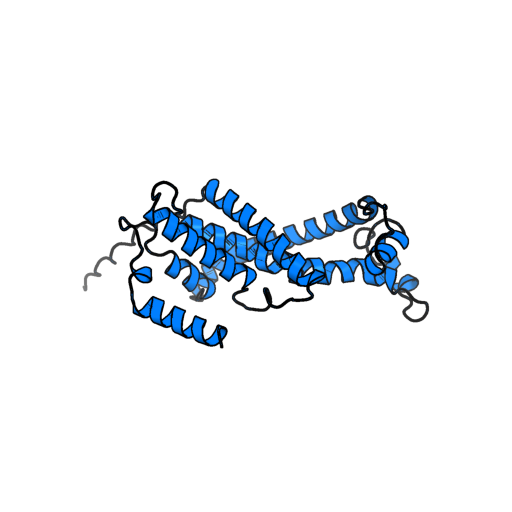AL A 1 239 ? -1.422 25.421 7.429 1.00 89.88 239 VAL A C 1
ATOM 1870 O O . VAL A 1 239 ? -0.549 25.953 6.763 1.00 89.88 239 VAL A O 1
ATOM 1873 N N . TYR A 1 240 ? -2.229 24.485 6.924 1.00 75.38 240 TYR A N 1
ATOM 1874 C CA . TYR A 1 240 ? -2.142 24.019 5.533 1.00 75.38 240 TYR A CA 1
ATOM 1875 C C . TYR A 1 240 ? -2.939 24.868 4.530 1.00 75.38 240 TYR A C 1
ATOM 1877 O O . TYR A 1 240 ? -2.761 24.703 3.325 1.00 75.38 240 TYR A O 1
ATOM 1885 N N . VAL A 1 241 ? -3.849 25.723 5.006 1.00 76.38 241 VAL A N 1
ATOM 1886 C CA . VAL A 1 241 ? -4.690 26.596 4.165 1.00 76.38 241 VAL A CA 1
ATOM 1887 C C . VAL A 1 241 ? -4.037 27.966 3.919 1.00 76.38 241 VAL A C 1
ATOM 1889 O O . VAL A 1 241 ? -4.466 28.678 3.010 1.00 76.38 241 VAL A O 1
ATOM 1892 N N . TYR A 1 242 ? -3.005 28.323 4.690 1.00 59.16 242 TYR A N 1
ATOM 1893 C CA . TYR A 1 242 ? -2.187 29.528 4.512 1.00 59.16 242 TYR A CA 1
ATOM 1894 C C . TYR A 1 242 ? -0.873 29.204 3.794 1.00 59.16 242 TYR A C 1
ATOM 1896 O O . TYR A 1 242 ? -0.507 29.969 2.875 1.00 59.16 242 TYR A O 1
#

Solvent-accessible surface area (backbone atoms only — not comparable to full-atom values): 13951 Å² total; per-residue (Å²): 139,82,81,80,77,80,78,72,81,78,70,80,73,73,72,77,64,87,47,72,68,35,52,53,50,19,51,52,48,26,54,53,44,42,54,50,49,40,45,36,34,70,75,67,66,45,67,78,43,53,80,47,100,74,23,50,51,32,49,51,59,43,53,48,48,52,54,51,35,49,52,30,26,67,78,42,57,89,75,36,66,44,34,52,34,53,51,48,26,43,57,45,22,48,61,42,38,48,40,54,42,80,64,29,59,63,51,49,53,49,68,44,38,43,67,73,70,68,49,40,88,88,73,39,37,68,78,68,44,56,82,72,50,62,77,56,65,34,59,63,54,61,71,63,62,48,47,32,68,76,77,49,74,61,92,93,66,74,83,68,54,80,23,41,50,64,21,49,51,52,54,49,52,52,51,52,52,51,53,51,51,52,51,53,50,48,62,68,44,44,57,50,37,52,73,77,64,57,59,80,63,69,83,52,50,58,62,51,62,73,33,51,49,53,79,47,94,60,60,66,31,69,68,82,70,38,67,67,54,53,50,53,52,47,54,56,51,53,65,76,74,108

pLDDT: mean 83.53, std 13.5, range [32.91, 96.25]

Foldseek 3Di:
DDDDDPDDDPDPPPPLDDDPVLVVVLVVLLVVLLVVQQCCCPVVVHNQQAPDPCGVSLVVVLVVLLVVLLVCLVPPVPPHDALSSSVSSSVSSVVSNHCRHPNDDVVLLCQQQVLLQVDDPVVCSVPPPPVPDPPLSHFPDDPVLSCCVVVNDDPPDDNPCNRCVSNVVVVVVVVVVVVVVVVVVCVVCVCVCVPPVVPDDVVSVVSSVSNPCSPPPDSHRPLVVDPVNVVVVVVVVVVVVD